Protein AF-A0A924FEL0-F1 (afdb_monomer_lite)

Sequence (335 aa):
MANNVLTINYDRNQDAAGNIQYKSGGIISKQTFGYGFYEVKAKLYRATKGLHQSFWTMGLNPKEPSASSPTADPDQYQLVANDLLPAFNTALEIDGFEQNSKDGFLASNHHVYTPFQTSSVNQLTRPNPGTDWFRMGFLWTPTYIKFFYRSETNGQWVAVATKSLTTDGGKWDVYAPQNFWLTALATPEYPTWWDGETRSPASDAAMQVGYFKYYAKIQPGVNLIGNAGFEYSNRADASGNYPIGWIETRNYGFDPERSAVTTNIANTNYGSRYLVHESHPTPYKCTTKQILEYIPFGNYKLTAHVRSSGGQRMAAMRVIQGGVERLINIPASSA

Radius of gyration: 22.22 Å; chains: 1; bounding box: 63×43×70 Å

Foldseek 3Di:
DPALKDWWFWFWDADPVRDIDIDTKKDKDLDFAFFFKKKWWWFAAQPDFFKKWFKKWWFAQADDDDPVCPVGDVVSQVCQLVLSGPNFTRQKMWTLWIDTSNDQWTDTKIWGPFPHTDIDWDWPDTDGQDRFIWMKMWGDDLFKIWIWIGHPVVRDIDTGTMDTCCPPVVPDSQTAGIMIMTTIDGHLPCCPPRNNDPDTDDPRHTMMISDMDTGDDDDPPDDPHGCQQLRTAGNVPSPFQGSHRKGKNDPDRPDHQFKGKDFDPVPGPDDGIDIDRDDDPDDDDIDIDHDRPPHDDDDDDDDDDDADQDPDPFDWDWDADPNDIDIDTDDHDDD

Structure (mmCIF, N/CA/C/O backbone):
data_AF-A0A924FEL0-F1
#
_entry.id   AF-A0A924FEL0-F1
#
loop_
_atom_site.group_PDB
_atom_site.id
_atom_site.type_symbol
_atom_site.label_atom_id
_atom_site.label_alt_id
_atom_site.label_comp_id
_atom_site.label_asym_id
_atom_site.label_entity_id
_atom_site.label_seq_id
_atom_site.pdbx_PDB_ins_code
_atom_site.Cartn_x
_atom_site.Cartn_y
_atom_site.Cartn_z
_atom_site.occupancy
_atom_site.B_iso_or_equiv
_atom_site.auth_seq_id
_atom_site.auth_comp_id
_atom_site.auth_asym_id
_atom_site.auth_atom_id
_atom_site.pdbx_PDB_model_num
ATOM 1 N N . MET A 1 1 ? -10.726 -23.119 18.610 1.00 39.22 1 MET A N 1
ATOM 2 C CA . MET A 1 1 ? -10.570 -22.114 17.538 1.00 39.22 1 MET A CA 1
ATOM 3 C C . MET A 1 1 ? -11.628 -21.047 17.765 1.00 39.22 1 MET A C 1
ATOM 5 O O . MET A 1 1 ? -12.766 -21.230 17.361 1.00 39.22 1 MET A O 1
ATOM 9 N N . ALA A 1 2 ? -11.305 -20.041 18.577 1.00 41.91 2 ALA A N 1
ATOM 10 C CA . ALA A 1 2 ? -12.271 -19.072 19.081 1.00 41.91 2 ALA A CA 1
ATOM 11 C C . ALA A 1 2 ? -12.267 -17.824 18.186 1.00 41.91 2 ALA A C 1
ATOM 13 O O . ALA A 1 2 ? -11.244 -17.160 18.101 1.00 41.91 2 ALA A O 1
ATOM 14 N N . ASN A 1 3 ? -13.415 -17.574 17.544 1.00 56.38 3 ASN A N 1
ATOM 15 C CA . ASN A 1 3 ? -13.840 -16.398 16.772 1.00 56.38 3 ASN A CA 1
ATOM 16 C C . ASN A 1 3 ? -12.902 -15.927 15.641 1.00 56.38 3 ASN A C 1
ATOM 18 O O . ASN A 1 3 ? -11.797 -15.473 15.890 1.00 56.38 3 ASN A O 1
ATOM 22 N N . ASN A 1 4 ? -13.394 -15.970 14.393 1.00 87.25 4 ASN A N 1
ATOM 23 C CA . ASN A 1 4 ? -12.749 -15.459 13.168 1.00 87.25 4 ASN A CA 1
ATOM 24 C C . ASN A 1 4 ? -12.556 -13.923 13.199 1.00 87.25 4 ASN A C 1
ATOM 26 O O . ASN A 1 4 ? -13.159 -13.197 12.411 1.00 87.25 4 ASN A O 1
ATOM 30 N N . VAL A 1 5 ? -11.781 -13.425 14.157 1.00 95.31 5 VAL A N 1
ATOM 31 C CA . VAL A 1 5 ? -11.522 -12.013 14.426 1.00 95.31 5 VAL A CA 1
ATOM 32 C C . VAL A 1 5 ? -10.037 -11.863 14.727 1.00 95.31 5 VAL A C 1
ATOM 34 O O . VAL A 1 5 ? -9.504 -12.525 15.614 1.00 95.31 5 VAL A O 1
ATOM 37 N N . LEU A 1 6 ? -9.377 -10.972 13.998 1.00 96.25 6 LEU A N 1
ATOM 38 C CA . LEU A 1 6 ? -8.067 -10.464 14.370 1.00 96.25 6 LEU A CA 1
ATOM 39 C C . LEU A 1 6 ? -8.242 -9.438 15.493 1.00 96.25 6 LEU A C 1
ATOM 41 O O . LEU A 1 6 ? -9.023 -8.497 15.352 1.00 96.25 6 LEU A O 1
ATOM 45 N N . THR A 1 7 ? -7.482 -9.592 16.572 1.00 96.69 7 THR A N 1
ATOM 46 C CA . THR A 1 7 ? -7.461 -8.653 17.698 1.00 96.69 7 THR A CA 1
ATOM 47 C C . THR A 1 7 ? -6.067 -8.052 17.814 1.00 96.69 7 THR A C 1
ATOM 49 O O . THR A 1 7 ? -5.090 -8.787 17.943 1.00 96.69 7 THR A O 1
ATOM 52 N N . ILE A 1 8 ? -5.978 -6.724 17.771 1.00 96.62 8 ILE A N 1
ATOM 53 C CA . ILE A 1 8 ? -4.742 -5.970 17.994 1.00 96.62 8 ILE A CA 1
ATOM 54 C C . ILE A 1 8 ? -4.874 -5.288 19.358 1.00 96.62 8 ILE A C 1
ATOM 56 O O . ILE A 1 8 ? -5.569 -4.276 19.480 1.00 96.62 8 ILE A O 1
ATOM 60 N N . ASN A 1 9 ? -4.266 -5.891 20.383 1.00 95.62 9 ASN A N 1
ATOM 61 C CA . ASN A 1 9 ? -4.378 -5.444 21.775 1.00 95.62 9 ASN A CA 1
ATOM 62 C C . ASN A 1 9 ? -3.643 -4.123 22.021 1.00 95.62 9 ASN A C 1
ATOM 64 O O . ASN A 1 9 ? -2.648 -3.818 21.363 1.00 95.62 9 ASN A O 1
ATOM 68 N N . TYR A 1 10 ? -4.129 -3.374 23.005 1.00 92.94 10 TYR A N 1
ATOM 69 C CA . TYR A 1 10 ? -3.492 -2.201 23.577 1.00 92.94 10 TYR A CA 1
ATOM 70 C C . TYR A 1 10 ? -3.265 -2.435 25.068 1.00 92.94 10 TYR A C 1
ATOM 72 O O . TYR A 1 10 ? -4.192 -2.363 25.871 1.00 92.94 10 TYR A O 1
ATOM 80 N N . ASP A 1 11 ? -2.012 -2.694 25.427 1.00 91.00 11 ASP A N 1
ATOM 81 C CA . ASP A 1 11 ? -1.606 -3.075 26.772 1.00 91.00 11 ASP A CA 1
ATOM 82 C C . ASP A 1 11 ? -0.673 -2.031 27.385 1.00 91.00 11 ASP A C 1
ATOM 84 O O . ASP A 1 11 ? 0.101 -1.362 26.697 1.00 91.00 11 ASP A O 1
ATOM 88 N N . ARG A 1 12 ? -0.685 -1.945 28.715 1.00 89.06 12 ARG A N 1
ATOM 89 C CA . ARG A 1 12 ? 0.277 -1.168 29.501 1.00 89.06 12 ARG A CA 1
ATOM 90 C C . ARG A 1 12 ? 0.993 -2.105 30.458 1.00 89.06 12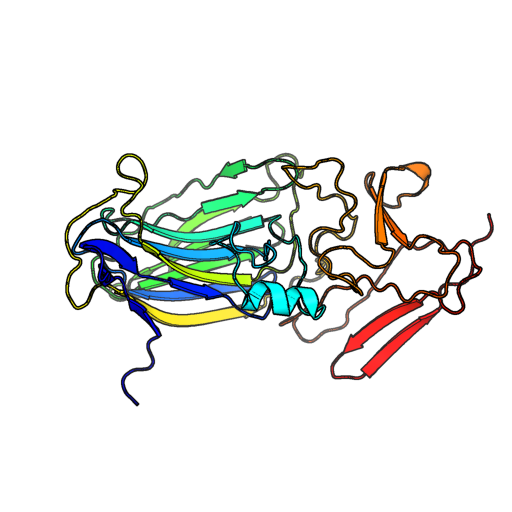 ARG A C 1
ATOM 92 O O . ARG A 1 12 ? 0.372 -2.668 31.352 1.00 89.06 12 ARG A O 1
ATOM 99 N N . ASN A 1 13 ? 2.302 -2.225 30.297 1.00 86.00 13 ASN A N 1
ATOM 100 C CA . ASN A 1 13 ? 3.157 -3.051 31.136 1.00 86.00 13 ASN A CA 1
ATOM 101 C C . ASN A 1 13 ? 4.201 -2.187 31.836 1.00 86.00 13 ASN A C 1
ATOM 103 O O . ASN A 1 13 ? 4.568 -1.124 31.344 1.00 86.00 13 ASN A O 1
ATOM 107 N N . GLN A 1 14 ? 4.687 -2.650 32.980 1.00 86.50 14 GLN A N 1
ATOM 108 C CA . GLN A 1 14 ? 5.852 -2.075 33.637 1.00 86.50 14 GLN A CA 1
ATOM 109 C C . GLN A 1 14 ? 7.023 -3.041 33.454 1.00 86.50 14 GLN A C 1
ATOM 111 O O . GLN A 1 14 ? 6.856 -4.243 33.665 1.00 86.50 14 GLN A O 1
ATOM 116 N N . ASP A 1 15 ? 8.175 -2.547 33.005 1.00 85.06 15 ASP A N 1
ATOM 117 C CA . ASP A 1 15 ? 9.384 -3.368 32.922 1.00 85.06 15 ASP A CA 1
ATOM 118 C C . ASP A 1 15 ? 10.028 -3.575 34.307 1.00 85.06 15 ASP A C 1
ATOM 120 O O . ASP A 1 15 ? 9.609 -2.992 35.309 1.00 85.06 15 ASP A O 1
ATOM 124 N N . ALA A 1 16 ? 11.060 -4.421 34.378 1.00 87.94 16 ALA A N 1
ATOM 125 C CA . ALA A 1 16 ? 11.746 -4.734 35.635 1.00 87.94 16 ALA A CA 1
ATOM 126 C C . ALA A 1 16 ? 12.441 -3.520 36.288 1.00 87.94 16 ALA A C 1
ATOM 128 O O . ALA A 1 16 ? 12.750 -3.567 37.476 1.00 87.94 16 ALA A O 1
ATOM 129 N N . ALA A 1 17 ? 12.680 -2.442 35.532 1.00 89.25 17 ALA A N 1
ATOM 130 C CA . ALA A 1 17 ? 13.259 -1.193 36.021 1.00 89.25 17 ALA A CA 1
ATOM 131 C C . ALA A 1 17 ? 12.189 -0.177 36.465 1.00 89.25 17 ALA A C 1
ATOM 133 O O . ALA A 1 17 ? 12.524 0.919 36.909 1.00 89.25 17 ALA A O 1
ATOM 134 N N . GLY A 1 18 ? 10.904 -0.530 36.371 1.00 85.94 18 GLY A N 1
ATOM 135 C CA . GLY A 1 18 ? 9.797 0.337 36.750 1.00 85.94 18 GLY A CA 1
ATOM 136 C C . GLY A 1 18 ? 9.313 1.263 35.631 1.00 85.94 18 GLY A C 1
ATOM 137 O O . GLY A 1 18 ? 8.387 2.044 35.871 1.00 85.94 18 GLY A O 1
ATOM 138 N N . ASN A 1 19 ? 9.865 1.175 34.416 1.00 85.00 19 ASN A N 1
ATOM 139 C CA . ASN A 1 19 ? 9.425 2.013 33.304 1.00 85.00 19 ASN A CA 1
ATOM 140 C C . ASN A 1 19 ? 8.100 1.507 32.745 1.00 85.00 19 ASN A C 1
ATOM 142 O O . ASN A 1 19 ? 7.887 0.306 32.569 1.00 85.00 19 ASN A O 1
ATOM 146 N N . ILE A 1 20 ? 7.210 2.442 32.428 1.00 84.44 20 ILE A N 1
ATOM 147 C CA . ILE A 1 20 ? 5.920 2.137 31.819 1.00 84.44 20 ILE A CA 1
ATOM 148 C C . ILE A 1 20 ? 6.093 2.016 30.311 1.00 84.44 20 ILE A C 1
ATOM 150 O O . ILE A 1 20 ? 6.560 2.943 29.658 1.00 84.44 20 ILE A O 1
ATOM 154 N N . GLN A 1 21 ? 5.659 0.888 29.764 1.00 84.94 21 GLN A N 1
ATOM 155 C CA . GLN A 1 21 ? 5.646 0.604 28.340 1.00 84.94 21 GLN A CA 1
ATOM 156 C C . GLN A 1 21 ? 4.216 0.367 27.881 1.00 84.94 21 GLN A C 1
ATOM 158 O O . GLN A 1 21 ? 3.494 -0.455 28.450 1.00 84.94 21 GLN A O 1
ATOM 163 N N . TYR A 1 22 ? 3.831 1.043 26.809 1.00 87.19 22 TYR A N 1
ATOM 164 C CA . TYR A 1 22 ? 2.597 0.736 26.107 1.00 87.19 22 TYR A CA 1
ATOM 165 C C . TYR A 1 22 ? 2.916 -0.154 24.922 1.00 87.19 22 TYR A C 1
ATOM 167 O O . TYR A 1 22 ? 3.832 0.131 24.154 1.00 87.19 22 TYR A O 1
ATOM 175 N N . LYS A 1 23 ? 2.176 -1.251 24.799 1.00 88.44 23 LYS A N 1
ATOM 176 C CA . LYS A 1 23 ? 2.340 -2.217 23.722 1.00 88.44 23 LYS A CA 1
ATOM 177 C C . LYS A 1 23 ? 1.074 -2.249 22.902 1.00 88.44 23 LYS A C 1
ATOM 179 O O . LYS A 1 23 ? -0.030 -2.321 23.432 1.00 88.44 23 LYS A O 1
ATOM 184 N N . SER A 1 24 ? 1.261 -2.194 21.602 1.00 91.00 24 SER A N 1
ATOM 185 C CA . SER A 1 24 ? 0.213 -2.389 20.622 1.00 91.00 24 SER A CA 1
ATOM 186 C C . SER A 1 24 ? 0.868 -2.851 19.324 1.00 91.00 24 SER A C 1
ATOM 188 O O . SER A 1 24 ? 2.025 -3.282 19.346 1.00 91.00 24 SER A O 1
ATOM 190 N N . GLY A 1 25 ? 0.172 -2.800 18.193 1.00 90.62 25 GLY A N 1
ATOM 191 C CA . GLY A 1 25 ? 0.811 -3.212 16.956 1.00 90.62 25 GLY A CA 1
ATOM 192 C C . GLY A 1 25 ? -0.005 -2.955 15.713 1.00 90.62 25 GLY A C 1
ATOM 193 O O . GLY A 1 25 ? -0.920 -2.134 15.670 1.00 90.62 25 GLY A O 1
ATOM 194 N N . GLY A 1 26 ? 0.347 -3.696 14.679 1.00 92.56 26 GLY A N 1
ATOM 195 C CA . GLY A 1 26 ? -0.358 -3.690 13.421 1.00 92.56 26 GLY A CA 1
ATOM 196 C C . GLY A 1 26 ? 0.021 -4.894 12.587 1.00 92.56 26 GLY A C 1
ATOM 197 O O . GLY A 1 26 ? 0.930 -5.648 12.929 1.00 92.56 26 GLY A O 1
ATOM 198 N N . ILE A 1 27 ? -0.700 -5.063 11.491 1.00 93.31 27 ILE A N 1
ATOM 199 C CA . ILE A 1 27 ? -0.360 -6.017 10.449 1.00 93.31 27 ILE A CA 1
ATOM 200 C C . ILE A 1 27 ? -0.266 -5.299 9.114 1.00 93.31 27 ILE A C 1
ATOM 202 O O . ILE A 1 27 ? -1.001 -4.347 8.842 1.00 93.31 27 ILE A O 1
ATOM 206 N N . ILE A 1 28 ? 0.639 -5.802 8.287 1.00 93.06 28 ILE A N 1
ATOM 207 C CA . ILE A 1 28 ? 0.937 -5.271 6.966 1.00 93.06 28 ILE A CA 1
ATOM 208 C C . ILE A 1 28 ? 0.901 -6.445 6.006 1.00 93.06 28 ILE A C 1
ATOM 210 O O . ILE A 1 28 ? 1.411 -7.529 6.314 1.00 93.06 28 ILE A O 1
ATOM 214 N N . SER A 1 29 ? 0.291 -6.266 4.842 1.00 93.75 29 SER A N 1
ATOM 215 C CA . SER A 1 29 ? 0.354 -7.302 3.819 1.00 93.75 29 SER A CA 1
ATOM 216 C C . SER A 1 29 ? 1.772 -7.503 3.306 1.00 93.75 29 SER A C 1
ATOM 218 O O . SER A 1 29 ? 2.505 -6.547 3.070 1.00 93.75 29 SER A O 1
ATOM 220 N N . LYS A 1 30 ? 2.130 -8.757 3.021 1.00 91.31 30 LYS A N 1
ATOM 221 C CA . LYS A 1 30 ? 3.343 -9.075 2.248 1.00 91.31 30 LYS A CA 1
ATOM 222 C C . LYS A 1 30 ? 3.148 -8.834 0.750 1.00 91.31 30 LYS A C 1
ATOM 224 O O . LYS A 1 30 ? 4.121 -8.693 0.024 1.00 91.31 30 LYS A O 1
ATOM 229 N N . GLN A 1 31 ? 1.890 -8.795 0.316 1.00 91.44 31 GLN A N 1
ATOM 230 C CA . GLN A 1 31 ? 1.460 -8.488 -1.042 1.00 91.44 31 GLN A CA 1
ATOM 231 C C . GLN A 1 31 ? 1.172 -7.001 -1.221 1.00 91.44 31 GLN A C 1
ATOM 233 O O . GLN A 1 31 ? 0.831 -6.306 -0.257 1.00 91.44 31 GLN A O 1
ATOM 238 N N . THR A 1 32 ? 1.233 -6.544 -2.467 1.00 92.69 32 THR A N 1
ATOM 239 C CA . THR A 1 32 ? 0.779 -5.201 -2.848 1.00 92.69 32 THR A CA 1
ATOM 240 C C . THR A 1 32 ? -0.540 -5.259 -3.608 1.00 92.69 32 THR A C 1
ATOM 242 O O . THR A 1 32 ? -0.898 -6.261 -4.223 1.00 92.69 32 THR A O 1
ATOM 245 N N . PHE A 1 33 ? -1.291 -4.167 -3.546 1.00 93.75 33 PHE A N 1
ATOM 246 C CA . PHE A 1 33 ? -2.621 -4.033 -4.119 1.00 93.75 33 PHE A CA 1
ATOM 247 C C . PHE A 1 33 ? -2.693 -2.740 -4.933 1.00 93.75 33 PHE A C 1
ATOM 249 O O . PHE A 1 33 ? -2.122 -1.720 -4.546 1.00 93.75 33 PHE A O 1
ATOM 256 N N . GLY A 1 34 ? -3.395 -2.781 -6.064 1.00 92.00 34 GLY A N 1
ATOM 257 C CA . GLY A 1 34 ? -3.598 -1.626 -6.938 1.00 92.00 34 GLY A CA 1
ATOM 258 C C . GLY A 1 34 ? -5.035 -1.111 -6.920 1.00 92.00 34 GLY A C 1
ATOM 259 O O . GLY A 1 34 ? -5.802 -1.363 -5.994 1.00 92.00 34 GLY A O 1
ATOM 260 N N . TYR A 1 35 ? -5.444 -0.446 -8.000 1.00 92.75 35 TYR A N 1
ATOM 261 C CA . TYR A 1 35 ? -6.808 0.064 -8.158 1.00 92.75 35 TYR A CA 1
ATOM 262 C C . TYR A 1 35 ? -7.889 -0.974 -7.841 1.00 92.75 35 TYR A C 1
ATOM 264 O O . TYR A 1 35 ? -7.864 -2.107 -8.322 1.00 92.75 35 TYR A O 1
ATOM 272 N N . GLY A 1 36 ? -8.886 -0.571 -7.061 1.00 94.75 36 GLY A N 1
ATOM 273 C CA . GLY A 1 36 ? -9.914 -1.484 -6.587 1.00 94.75 36 GLY A CA 1
ATOM 274 C C . GLY A 1 36 ? -10.734 -0.906 -5.448 1.00 94.75 36 GLY A C 1
ATOM 275 O O . GLY A 1 36 ? -10.571 0.253 -5.060 1.00 94.75 36 GLY A O 1
ATOM 276 N N . PHE A 1 37 ? -11.646 -1.723 -4.935 1.00 97.31 37 PHE A N 1
ATOM 277 C CA . PHE A 1 37 ? -12.373 -1.428 -3.709 1.00 97.31 37 PHE A CA 1
ATOM 278 C C . PHE A 1 37 ? -11.736 -2.187 -2.550 1.00 97.31 37 PHE A C 1
ATOM 280 O O . PHE A 1 37 ? -11.570 -3.405 -2.623 1.00 97.31 37 PHE A O 1
ATOM 287 N N . TYR A 1 38 ? -11.397 -1.469 -1.489 1.00 98.38 38 TYR A N 1
ATOM 288 C CA . TYR A 1 38 ? -10.883 -2.041 -0.257 1.00 98.38 38 TYR A CA 1
ATOM 289 C C . TYR A 1 38 ? -11.954 -1.921 0.816 1.00 98.38 38 TYR A C 1
ATOM 291 O O . TYR A 1 38 ? -12.616 -0.889 0.915 1.00 98.38 38 TYR A O 1
ATOM 299 N N . GLU A 1 39 ? -12.124 -2.963 1.618 1.00 98.38 39 GLU A N 1
ATOM 300 C CA . GLU A 1 39 ? -13.146 -3.038 2.653 1.00 98.38 39 GLU A CA 1
ATOM 301 C C . GLU A 1 39 ? -12.572 -3.678 3.914 1.00 98.38 39 GLU A C 1
ATOM 303 O O . GLU A 1 39 ? -11.955 -4.742 3.860 1.00 98.38 39 GLU A O 1
ATOM 308 N N . VAL A 1 40 ? -12.855 -3.079 5.065 1.00 98.44 40 VAL A N 1
ATOM 309 C CA . VAL A 1 40 ? -12.590 -3.670 6.376 1.00 98.44 40 VAL A CA 1
ATOM 310 C C . VAL A 1 40 ? -13.879 -3.717 7.183 1.00 98.44 40 VAL A C 1
ATOM 312 O O . VAL A 1 40 ? -14.660 -2.764 7.167 1.00 98.44 40 VAL A O 1
ATOM 315 N N . LYS A 1 41 ? -14.106 -4.818 7.908 1.00 98.19 41 LYS A N 1
ATOM 316 C CA . LYS A 1 41 ? -15.079 -4.864 9.009 1.00 98.19 41 LYS A CA 1
ATOM 317 C C . LYS A 1 41 ? -14.318 -4.756 10.322 1.00 98.19 41 LYS A C 1
ATOM 319 O O . LYS A 1 41 ? -13.547 -5.659 10.641 1.00 98.19 41 LYS A O 1
ATOM 324 N N . ALA A 1 42 ? -14.557 -3.690 11.075 1.00 97.88 42 ALA A N 1
ATOM 325 C CA . ALA A 1 42 ? -13.823 -3.386 12.296 1.00 97.88 42 ALA A CA 1
ATOM 326 C C . ALA A 1 42 ? -14.753 -3.010 13.456 1.00 97.88 42 ALA A C 1
ATOM 328 O O . ALA A 1 42 ? -15.907 -2.633 13.248 1.00 97.88 42 ALA A O 1
ATOM 329 N N . LYS A 1 43 ? -14.233 -3.120 14.675 1.00 97.12 43 LYS A N 1
ATOM 330 C CA . LYS A 1 43 ? -14.785 -2.572 15.914 1.00 97.12 43 LYS A CA 1
ATOM 331 C C . LYS A 1 43 ? -13.628 -1.933 16.683 1.00 97.12 43 LYS A C 1
ATOM 333 O O . LYS A 1 43 ? -12.560 -2.534 16.789 1.00 97.12 43 LYS A O 1
ATOM 338 N N . LEU A 1 44 ? -13.827 -0.702 17.153 1.00 96.44 44 LEU A N 1
ATOM 339 C CA . LEU A 1 44 ? -12.759 0.123 17.725 1.00 96.44 44 LEU A CA 1
ATOM 340 C C . LEU A 1 44 ? -12.853 0.207 19.245 1.00 96.44 44 LEU A C 1
ATOM 342 O O . LEU A 1 44 ? -13.945 0.322 19.806 1.00 96.44 44 LEU A O 1
ATOM 346 N N . TYR A 1 45 ? -11.695 0.235 19.898 1.00 94.12 45 TYR A N 1
ATOM 347 C CA . TYR A 1 45 ? -11.584 0.557 21.312 1.00 94.12 45 TYR A CA 1
ATOM 348 C C . TYR A 1 45 ? -11.752 2.056 21.552 1.00 94.12 45 TYR A C 1
ATOM 350 O O . TYR A 1 45 ? -11.139 2.882 20.874 1.00 94.12 45 TYR A O 1
ATOM 358 N N . ARG A 1 46 ? -12.590 2.416 22.528 1.00 90.62 46 ARG A N 1
ATOM 359 C CA . ARG A 1 46 ? -12.957 3.816 22.804 1.00 90.62 46 ARG A CA 1
ATOM 360 C C . ARG A 1 46 ? -13.158 4.142 24.284 1.00 90.62 46 ARG A C 1
ATOM 362 O O . ARG A 1 46 ? -13.635 5.226 24.605 1.00 90.62 46 ARG A O 1
ATOM 369 N N . ALA A 1 47 ? -12.844 3.213 25.188 1.00 88.12 47 ALA A N 1
ATOM 370 C CA . ALA A 1 47 ? -13.118 3.414 26.611 1.00 88.12 47 ALA A CA 1
ATOM 371 C C . ALA A 1 47 ? -12.142 4.411 27.260 1.00 88.12 47 ALA A C 1
ATOM 373 O O . ALA A 1 47 ? -12.538 5.186 28.128 1.00 88.12 47 ALA A O 1
ATOM 374 N N . THR A 1 48 ? -10.880 4.432 26.819 1.00 85.38 48 THR A N 1
ATOM 375 C CA . THR A 1 48 ? -9.859 5.381 27.284 1.00 85.38 48 THR A CA 1
ATOM 376 C C . THR A 1 48 ? -9.068 5.949 26.116 1.00 85.38 48 THR A C 1
ATOM 378 O O . THR A 1 48 ? -9.016 5.358 25.037 1.00 85.38 48 THR A O 1
ATOM 381 N N . LYS A 1 49 ? -8.426 7.096 26.344 1.00 86.50 49 LYS A N 1
ATOM 382 C CA . LYS A 1 49 ? -7.475 7.712 25.411 1.00 86.50 49 LYS A CA 1
ATOM 383 C C . LYS A 1 49 ? -6.191 6.870 25.279 1.00 86.50 49 LYS A C 1
ATOM 385 O O . LYS A 1 49 ? -5.987 5.950 26.071 1.00 86.50 49 LYS A O 1
ATOM 390 N N . GLY A 1 50 ? -5.344 7.209 24.305 1.00 87.38 50 GLY A N 1
ATOM 391 C CA . GLY A 1 50 ? -4.001 6.634 24.142 1.00 87.38 50 GLY A CA 1
ATOM 392 C C . GLY A 1 50 ? -3.842 5.584 23.037 1.00 87.38 50 GLY A C 1
ATOM 393 O O . GLY A 1 50 ? -2.750 5.037 22.894 1.00 87.38 50 GLY A O 1
ATOM 394 N N . LEU A 1 51 ? -4.890 5.307 22.250 1.00 91.12 51 LEU A N 1
ATOM 395 C CA . LEU A 1 51 ? -4.822 4.380 21.117 1.00 91.12 51 LEU A CA 1
ATOM 396 C C . LEU A 1 51 ? -5.268 5.059 19.820 1.00 91.12 51 LEU A C 1
ATOM 398 O O . LEU A 1 51 ? -6.371 5.598 19.758 1.00 91.12 51 LEU A O 1
ATOM 402 N N . HIS A 1 52 ? -4.454 4.976 18.774 1.00 93.56 52 HIS A N 1
ATOM 403 C CA . HIS A 1 52 ? -4.793 5.412 17.423 1.00 93.56 52 HIS A CA 1
ATOM 404 C C . HIS A 1 52 ? -5.001 4.205 16.509 1.00 93.56 52 HIS A C 1
ATOM 406 O O . HIS A 1 52 ? -4.110 3.376 16.356 1.00 93.56 52 HIS A O 1
ATOM 412 N N . GLN A 1 53 ? -6.186 4.083 15.926 1.00 95.62 53 GLN A N 1
ATOM 413 C CA . GLN A 1 53 ? -6.644 2.901 15.204 1.00 95.62 53 GLN A CA 1
ATOM 414 C C . GLN A 1 53 ? -6.924 3.251 13.753 1.00 95.62 53 GLN A C 1
ATOM 416 O O . GLN A 1 53 ? -7.683 4.187 13.493 1.00 95.62 53 GLN A O 1
ATOM 421 N N . SER A 1 54 ? -6.377 2.469 12.826 1.00 97.25 54 SER A N 1
ATOM 422 C CA . SER A 1 54 ? -6.409 2.833 11.413 1.00 97.25 54 SER A CA 1
ATOM 423 C C . SER A 1 54 ? -6.491 1.630 10.484 1.00 97.25 54 SER A C 1
ATOM 425 O O . SER A 1 54 ? -5.970 0.544 10.753 1.00 97.25 54 SER A O 1
ATOM 427 N N . PHE A 1 55 ? -7.135 1.869 9.349 1.00 98.38 55 PHE A N 1
ATOM 428 C CA . PHE A 1 55 ? -7.101 1.035 8.159 1.00 98.38 55 PHE A CA 1
ATOM 429 C C . PHE A 1 55 ? -6.663 1.910 6.991 1.00 98.38 55 PHE A C 1
ATOM 431 O O . PHE A 1 55 ? -7.382 2.838 6.614 1.00 98.38 55 PHE A O 1
ATOM 438 N N . TRP A 1 56 ? -5.506 1.597 6.419 1.00 97.75 56 TRP A N 1
ATOM 439 C CA . TRP A 1 56 ? -4.852 2.446 5.432 1.00 97.75 56 TRP A CA 1
ATOM 440 C C . TRP A 1 56 ? -4.013 1.632 4.443 1.00 97.75 56 TRP A C 1
ATOM 442 O O . TRP A 1 56 ? -3.865 0.414 4.574 1.00 97.75 56 TRP A O 1
ATOM 452 N N . THR A 1 57 ? -3.505 2.286 3.405 1.00 95.69 57 THR A N 1
ATOM 453 C CA . THR A 1 57 ? -2.559 1.695 2.453 1.00 95.69 57 THR A CA 1
ATOM 454 C C . THR A 1 57 ? -1.380 2.615 2.247 1.00 95.69 57 THR A C 1
ATOM 456 O O . THR A 1 57 ? -1.592 3.797 2.008 1.00 95.69 57 THR A O 1
ATOM 459 N N . MET A 1 58 ? -0.179 2.053 2.249 1.00 91.69 58 MET A N 1
ATOM 460 C CA . MET A 1 58 ? 1.067 2.699 1.843 1.00 91.69 58 MET A CA 1
ATOM 461 C C . MET A 1 58 ? 2.081 1.596 1.503 1.00 91.69 58 MET A C 1
ATOM 463 O O . MET A 1 58 ? 1.965 0.467 1.982 1.00 91.69 58 MET A O 1
ATOM 467 N N . GLY A 1 59 ? 3.073 1.860 0.668 1.00 88.25 59 GLY A N 1
ATOM 468 C CA . GLY A 1 59 ? 4.179 0.955 0.431 1.00 88.25 59 GLY A CA 1
ATOM 469 C C . GLY A 1 59 ? 5.220 1.073 1.533 1.00 88.25 59 GLY A C 1
ATOM 470 O O . GLY A 1 59 ? 5.158 1.937 2.407 1.00 88.25 59 GLY A O 1
ATOM 471 N N . LEU A 1 60 ? 6.194 0.172 1.499 1.00 85.06 60 LEU A N 1
ATOM 472 C CA . LEU A 1 60 ? 7.225 0.131 2.525 1.00 85.06 60 LEU A CA 1
ATOM 473 C C . LEU A 1 60 ? 8.278 1.236 2.325 1.00 85.06 60 LEU A C 1
ATOM 475 O O . LEU A 1 60 ? 8.554 1.676 1.205 1.00 85.06 60 LEU A O 1
ATOM 479 N N . ASN A 1 61 ? 8.876 1.635 3.447 1.00 78.12 61 ASN A N 1
ATOM 480 C CA . ASN A 1 61 ? 10.143 2.359 3.534 1.00 78.12 61 ASN A CA 1
ATOM 481 C C . ASN A 1 61 ? 10.955 1.743 4.680 1.00 78.12 61 ASN A C 1
ATOM 483 O O . ASN A 1 61 ? 11.042 2.334 5.764 1.00 78.12 61 ASN A O 1
ATOM 487 N N . PRO A 1 62 ? 11.428 0.492 4.513 1.00 73.12 62 PRO A N 1
ATOM 488 C CA . PRO A 1 62 ? 12.082 -0.208 5.598 1.00 73.12 62 PRO A CA 1
ATOM 489 C C . PRO A 1 62 ? 13.415 0.462 5.903 1.00 73.12 62 PRO A C 1
ATOM 491 O O . PRO A 1 62 ? 14.152 0.884 5.015 1.00 73.12 62 PRO A O 1
ATOM 494 N N . LYS A 1 63 ? 13.736 0.519 7.190 1.00 71.69 63 LYS A N 1
ATOM 495 C CA . LYS A 1 63 ? 15.067 0.877 7.668 1.00 71.69 63 LYS A CA 1
ATOM 496 C C . LYS A 1 63 ? 15.832 -0.404 7.952 1.00 71.69 63 LYS A C 1
ATOM 498 O O . LYS A 1 63 ? 15.231 -1.411 8.320 1.00 71.69 63 LYS A O 1
ATOM 503 N N . GLU A 1 64 ? 17.150 -0.357 7.807 1.00 66.94 64 GLU A N 1
ATOM 504 C CA . GLU A 1 64 ? 17.995 -1.459 8.255 1.00 66.94 64 GLU A CA 1
ATOM 505 C C . GLU A 1 64 ? 17.841 -1.619 9.776 1.00 66.94 64 GLU A C 1
ATOM 507 O O . GLU A 1 64 ? 17.941 -0.616 10.499 1.00 66.94 64 GLU A O 1
ATOM 512 N N . PRO A 1 65 ? 17.556 -2.834 10.278 1.00 66.50 65 PRO A N 1
ATOM 513 C CA . PRO A 1 65 ? 17.539 -3.091 11.708 1.00 66.50 65 PRO A CA 1
ATOM 514 C C . PRO A 1 65 ? 18.909 -2.811 12.320 1.00 66.50 65 PRO A C 1
ATOM 516 O O . PRO A 1 65 ? 19.899 -3.464 12.005 1.00 66.50 65 PRO A O 1
ATOM 519 N N . SER A 1 66 ? 18.968 -1.840 13.225 1.00 67.00 66 SER A N 1
ATOM 520 C CA . SER A 1 66 ? 20.181 -1.509 13.964 1.00 67.00 66 SER A CA 1
ATOM 521 C C . SER A 1 66 ? 19.832 -1.064 15.380 1.00 67.00 66 SER A C 1
ATOM 523 O O . SER A 1 66 ? 18.707 -0.640 15.652 1.00 67.00 66 SER A O 1
ATOM 525 N N . ALA A 1 67 ? 20.810 -1.107 16.288 1.00 57.88 67 ALA A N 1
ATOM 526 C CA . ALA A 1 67 ? 20.632 -0.627 17.661 1.00 57.88 67 ALA A CA 1
ATOM 527 C C . ALA A 1 67 ? 20.211 0.859 17.736 1.00 57.88 67 ALA A C 1
ATOM 529 O O . ALA A 1 67 ? 19.636 1.282 18.735 1.00 57.88 67 ALA A O 1
ATOM 530 N N . SER A 1 68 ? 20.468 1.646 16.684 1.00 56.59 68 SER A N 1
ATOM 531 C CA . SER A 1 68 ? 20.077 3.056 16.557 1.00 56.59 68 SER A CA 1
ATOM 532 C C . SER A 1 68 ? 18.785 3.279 15.758 1.00 56.59 68 SER A C 1
ATOM 534 O O . SER A 1 68 ? 18.321 4.414 15.660 1.00 56.59 68 SER A O 1
ATOM 536 N N . SER A 1 69 ? 18.175 2.219 15.215 1.00 55.81 69 SER A N 1
ATOM 537 C CA . SER A 1 69 ? 16.930 2.268 14.440 1.00 55.81 69 SER A CA 1
ATOM 538 C C . SER A 1 69 ? 15.862 1.356 15.063 1.00 55.81 69 SER A C 1
ATOM 540 O O . SER A 1 69 ? 15.449 0.368 14.456 1.00 55.81 69 SER A O 1
ATOM 542 N N . PRO A 1 70 ? 15.353 1.680 16.269 1.00 55.09 70 PRO A N 1
ATOM 543 C CA . PRO A 1 70 ? 14.379 0.842 16.981 1.00 55.09 70 PRO A CA 1
ATOM 544 C C . PRO A 1 70 ? 13.005 0.756 16.289 1.00 55.09 70 PRO A C 1
ATOM 546 O O . PRO A 1 70 ? 12.135 0.021 16.738 1.00 55.09 70 PRO A O 1
ATOM 549 N N . THR A 1 71 ? 12.804 1.511 15.202 1.00 60.56 71 THR A N 1
ATOM 550 C CA . THR A 1 71 ? 11.583 1.505 14.373 1.00 60.56 71 THR A CA 1
ATOM 551 C C . THR A 1 71 ? 11.711 0.629 13.125 1.00 60.56 71 THR A C 1
ATOM 553 O O . THR A 1 71 ? 10.776 0.560 12.332 1.00 60.56 71 THR A O 1
ATOM 556 N N . ALA A 1 72 ? 12.863 -0.015 12.916 1.00 69.31 72 ALA A N 1
ATOM 557 C CA . ALA A 1 72 ? 13.061 -0.947 11.819 1.00 69.31 72 ALA A CA 1
ATOM 558 C C . ALA A 1 72 ? 12.302 -2.254 12.079 1.00 69.31 72 ALA A C 1
ATOM 560 O O . ALA A 1 72 ? 12.531 -2.931 13.080 1.00 69.31 72 ALA A O 1
ATOM 561 N N . ASP A 1 73 ? 11.422 -2.615 11.152 1.00 76.81 73 ASP A N 1
ATOM 562 C CA . ASP A 1 73 ? 10.759 -3.912 11.140 1.00 76.81 73 ASP A CA 1
ATOM 563 C C . ASP A 1 73 ? 11.635 -4.914 10.354 1.00 76.81 73 ASP A C 1
ATOM 565 O O . ASP A 1 73 ? 11.819 -4.743 9.140 1.00 76.81 73 ASP A O 1
ATOM 569 N N . PRO A 1 74 ? 12.211 -5.939 11.014 1.00 81.12 74 PRO A N 1
ATOM 570 C CA . PRO A 1 74 ? 13.099 -6.897 10.362 1.00 81.12 74 PRO A CA 1
ATOM 571 C C . PRO A 1 74 ? 12.390 -7.725 9.285 1.00 81.12 74 PRO A C 1
ATOM 573 O O . PRO A 1 74 ? 13.028 -8.095 8.298 1.00 81.12 74 PRO A O 1
ATOM 576 N N . ASP A 1 75 ? 11.081 -7.966 9.409 1.00 83.69 75 ASP A N 1
ATOM 577 C CA . ASP A 1 75 ? 10.325 -8.705 8.399 1.00 83.69 75 ASP A CA 1
ATOM 578 C C . ASP A 1 75 ? 10.162 -7.860 7.131 1.00 83.69 75 ASP A C 1
ATOM 580 O O . ASP A 1 75 ? 10.360 -8.359 6.021 1.00 83.69 75 ASP A O 1
ATOM 584 N N . GLN A 1 76 ? 9.866 -6.563 7.276 1.00 83.81 76 GLN A N 1
ATOM 585 C CA . GLN A 1 76 ? 9.821 -5.635 6.140 1.00 83.81 76 GLN A CA 1
ATOM 586 C C . GLN A 1 76 ? 11.184 -5.512 5.459 1.00 83.81 76 GLN A C 1
ATOM 588 O O . GLN A 1 76 ? 11.262 -5.551 4.227 1.00 83.81 76 GLN A O 1
ATOM 593 N N . TYR A 1 77 ? 12.256 -5.403 6.250 1.00 82.81 77 TYR A N 1
ATOM 594 C CA . TYR A 1 77 ? 13.618 -5.384 5.727 1.00 82.81 77 TYR A CA 1
ATOM 595 C C . TYR A 1 77 ? 13.911 -6.647 4.914 1.00 82.81 77 TYR A C 1
ATOM 597 O O . TYR A 1 77 ? 14.367 -6.550 3.778 1.00 82.81 77 TYR A O 1
ATOM 605 N N . GLN A 1 78 ? 13.578 -7.829 5.441 1.00 86.25 78 GLN A N 1
ATOM 606 C CA . GLN A 1 78 ? 13.852 -9.098 4.772 1.00 86.25 78 GLN A CA 1
ATOM 607 C C . GLN A 1 78 ? 13.058 -9.269 3.468 1.00 86.25 78 GLN A C 1
ATOM 609 O O . GLN A 1 78 ? 13.578 -9.833 2.504 1.00 86.25 78 GLN A O 1
ATOM 614 N N . LEU A 1 79 ? 11.814 -8.778 3.402 1.00 88.25 79 LEU A N 1
ATOM 615 C CA . LEU A 1 79 ? 11.027 -8.785 2.161 1.00 88.25 79 LEU A CA 1
ATOM 616 C C . LEU A 1 79 ? 11.693 -7.939 1.071 1.00 88.25 79 LEU A C 1
ATOM 618 O O . LEU A 1 79 ? 11.737 -8.345 -0.091 1.00 88.25 79 LEU A O 1
ATOM 622 N N . VAL A 1 80 ? 12.231 -6.780 1.441 1.00 85.75 80 VAL A N 1
ATOM 623 C CA . VAL A 1 80 ? 12.930 -5.904 0.501 1.00 85.75 80 VAL A CA 1
ATOM 624 C C . VAL A 1 80 ? 14.301 -6.469 0.131 1.00 85.75 80 VAL A C 1
ATOM 626 O O . VAL A 1 80 ? 14.610 -6.531 -1.055 1.00 85.75 80 VAL A O 1
ATOM 629 N N . ALA A 1 81 ? 15.079 -6.964 1.095 1.00 83.12 81 ALA A N 1
ATOM 630 C CA . ALA A 1 81 ? 16.382 -7.593 0.863 1.00 83.12 81 ALA A CA 1
ATOM 631 C C . ALA A 1 81 ? 16.305 -8.846 -0.033 1.00 83.12 81 ALA A C 1
ATOM 633 O O . ALA A 1 81 ? 17.273 -9.178 -0.705 1.00 83.12 81 ALA A O 1
ATOM 634 N N . ASN A 1 82 ? 15.150 -9.519 -0.074 1.00 87.06 82 ASN A N 1
ATOM 635 C CA . ASN A 1 82 ? 14.889 -10.672 -0.944 1.00 87.06 82 ASN A CA 1
ATOM 636 C C . ASN A 1 82 ? 14.219 -10.306 -2.284 1.00 87.06 82 ASN A C 1
ATOM 638 O O . ASN A 1 82 ? 13.662 -11.183 -2.948 1.00 87.06 82 ASN A O 1
ATOM 642 N N . ASP A 1 83 ? 14.209 -9.030 -2.676 1.00 87.88 83 ASP A N 1
ATOM 643 C CA . ASP A 1 83 ? 13.593 -8.540 -3.917 1.00 87.88 83 ASP A CA 1
ATOM 644 C C . ASP A 1 83 ? 12.102 -8.922 -4.068 1.00 87.88 83 ASP A C 1
ATOM 646 O O . ASP A 1 83 ? 11.626 -9.202 -5.183 1.00 87.88 83 ASP A O 1
ATOM 650 N N . LEU A 1 84 ? 11.363 -8.974 -2.952 1.00 89.12 84 LEU A N 1
ATOM 651 C CA . LEU A 1 84 ? 9.926 -9.276 -2.931 1.00 89.12 84 LEU A CA 1
ATOM 652 C C . LEU A 1 84 ? 9.069 -8.009 -2.909 1.00 89.12 84 LEU A C 1
ATOM 654 O O . LEU A 1 84 ? 7.959 -8.025 -3.433 1.00 89.12 84 LEU A O 1
ATOM 658 N N . LEU A 1 85 ? 9.583 -6.915 -2.340 1.00 90.19 85 LEU A N 1
ATOM 659 C CA . LEU A 1 85 ? 8.901 -5.623 -2.264 1.00 90.19 85 LEU A CA 1
ATOM 660 C C . LEU A 1 85 ? 9.844 -4.452 -2.598 1.00 90.19 85 LEU A C 1
ATOM 662 O O . LEU A 1 85 ? 11.062 -4.556 -2.417 1.00 90.19 85 LEU A O 1
ATOM 666 N N . PRO A 1 86 ? 9.305 -3.330 -3.111 1.00 87.50 86 PRO A N 1
ATOM 667 C CA . PRO A 1 86 ? 10.083 -2.118 -3.358 1.00 87.50 86 PRO A CA 1
ATOM 668 C C . PRO A 1 86 ? 10.546 -1.478 -2.037 1.00 87.50 86 PRO A C 1
ATOM 670 O O . PRO A 1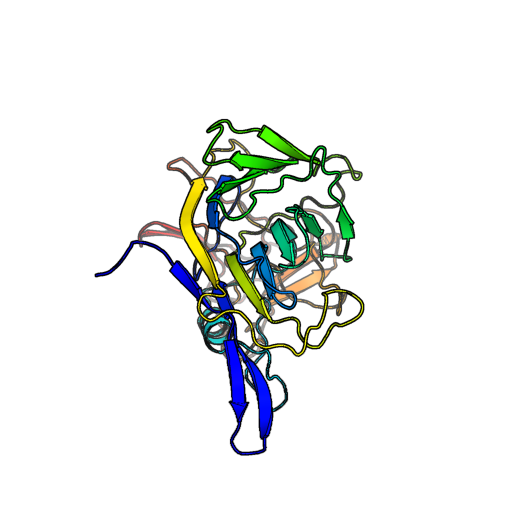 86 ? 9.786 -1.430 -1.072 1.00 87.50 86 PRO A O 1
ATOM 673 N N . ALA A 1 87 ? 11.779 -0.955 -2.003 1.00 79.19 87 ALA A N 1
ATOM 674 C CA . ALA A 1 87 ? 12.343 -0.306 -0.807 1.00 79.19 87 ALA A CA 1
ATOM 675 C C . ALA A 1 87 ? 11.748 1.080 -0.538 1.00 79.19 87 ALA A C 1
ATOM 677 O O . ALA A 1 87 ? 11.646 1.494 0.605 1.00 79.19 87 ALA A O 1
ATOM 678 N N . PHE A 1 88 ? 11.372 1.808 -1.587 1.00 80.75 88 PHE A N 1
ATOM 679 C CA . PHE A 1 88 ? 10.902 3.186 -1.477 1.00 80.75 88 PHE A CA 1
ATOM 680 C C . PHE A 1 88 ? 9.571 3.299 -2.205 1.00 80.75 88 PHE A C 1
ATOM 682 O O . PHE A 1 88 ? 9.530 3.675 -3.372 1.00 80.75 88 PHE A O 1
ATOM 689 N N . ASN A 1 89 ? 8.484 2.892 -1.555 1.00 85.94 89 ASN A N 1
ATOM 690 C CA . ASN A 1 89 ? 7.155 2.848 -2.171 1.00 85.94 89 ASN A CA 1
ATOM 691 C C . ASN A 1 89 ? 6.106 3.653 -1.396 1.00 85.94 89 ASN A C 1
ATOM 693 O O . ASN A 1 89 ? 4.921 3.348 -1.410 1.00 85.94 89 ASN A O 1
ATOM 697 N N . THR A 1 90 ? 6.543 4.716 -0.733 1.00 84.25 90 THR A N 1
ATOM 698 C CA . THR A 1 90 ? 5.700 5.589 0.094 1.00 84.25 90 THR A CA 1
ATOM 699 C C . THR A 1 90 ? 5.114 6.760 -0.684 1.00 84.25 90 THR A C 1
ATOM 701 O O . THR A 1 90 ? 4.805 7.794 -0.109 1.00 84.25 90 THR A O 1
ATOM 704 N N . ALA A 1 91 ? 5.006 6.649 -2.009 1.00 83.50 91 ALA A N 1
ATOM 705 C CA . ALA A 1 91 ? 4.614 7.769 -2.860 1.00 83.50 91 ALA A CA 1
ATOM 706 C C . ALA A 1 91 ? 3.190 8.269 -2.545 1.00 83.50 91 ALA A C 1
ATOM 708 O O . ALA A 1 91 ? 2.939 9.479 -2.550 1.00 83.50 91 ALA A O 1
ATOM 709 N N . LEU A 1 92 ? 2.299 7.333 -2.209 1.00 87.44 92 LEU A N 1
ATOM 710 C CA . LEU A 1 92 ? 0.899 7.562 -1.895 1.00 87.44 92 LEU A CA 1
ATOM 711 C C . LEU A 1 92 ? 0.510 6.823 -0.611 1.00 87.44 92 LEU A C 1
ATOM 713 O O . LEU A 1 92 ? 0.861 5.664 -0.431 1.00 87.44 92 LEU A O 1
ATOM 717 N N . GLU A 1 93 ? -0.283 7.474 0.226 1.00 92.56 93 GLU A N 1
ATOM 718 C CA . GLU A 1 93 ? -0.968 6.872 1.363 1.00 92.56 93 GLU A CA 1
ATOM 719 C C . GLU A 1 93 ? -2.467 7.183 1.281 1.00 92.56 93 GLU A C 1
ATOM 721 O O . GLU A 1 93 ? -2.871 8.296 0.928 1.00 92.56 93 GLU A O 1
ATOM 726 N N . ILE A 1 94 ? -3.300 6.176 1.550 1.00 95.44 94 ILE A N 1
ATOM 727 C CA . ILE A 1 94 ? -4.761 6.302 1.568 1.00 95.44 94 ILE A CA 1
ATOM 728 C C . ILE A 1 94 ? -5.271 5.777 2.897 1.00 95.44 94 ILE A C 1
ATOM 730 O O . ILE A 1 94 ? -5.192 4.577 3.161 1.00 95.44 94 ILE A O 1
ATOM 734 N N . ASP A 1 95 ? -5.896 6.654 3.668 1.00 97.00 95 ASP A N 1
ATOM 735 C CA . ASP A 1 95 ? -6.429 6.327 4.980 1.00 97.00 95 ASP A CA 1
ATOM 736 C C . ASP A 1 95 ? -7.921 6.074 4.856 1.00 97.00 95 ASP A C 1
ATOM 738 O O . ASP A 1 95 ? -8.742 6.996 4.783 1.00 97.00 95 ASP A O 1
ATOM 742 N N . GLY A 1 96 ? -8.287 4.793 4.791 1.00 97.44 96 GLY A N 1
ATOM 743 C CA . GLY A 1 96 ? -9.679 4.368 4.792 1.00 97.44 96 GLY A CA 1
ATOM 744 C C . GLY A 1 96 ? -10.386 4.903 6.031 1.00 97.44 96 GLY A C 1
ATOM 745 O O . GLY A 1 96 ? -11.397 5.592 5.906 1.00 97.44 96 GLY A O 1
ATOM 746 N N . PHE A 1 97 ? -9.818 4.647 7.209 1.00 97.31 97 PHE A N 1
ATOM 747 C CA . PHE A 1 97 ? -10.102 5.437 8.400 1.00 97.31 97 PHE A CA 1
ATOM 748 C C . PHE A 1 97 ? -8.875 5.544 9.305 1.00 97.31 97 PHE A C 1
ATOM 750 O O . PHE A 1 97 ? -8.069 4.621 9.377 1.00 97.31 97 PHE A O 1
ATOM 757 N N . GLU A 1 98 ? -8.853 6.617 10.078 1.00 95.38 98 GLU A N 1
ATOM 758 C CA . GLU A 1 98 ? -8.060 6.844 11.275 1.00 95.38 98 GLU A CA 1
ATOM 759 C C . GLU A 1 98 ? -9.006 7.272 12.396 1.00 95.38 98 GLU A C 1
ATOM 761 O O . GLU A 1 98 ? -9.990 7.995 12.174 1.00 95.38 98 GLU A O 1
ATOM 766 N N . GLN A 1 99 ? -8.729 6.823 13.614 1.00 94.12 99 GLN A N 1
ATOM 767 C CA . GLN A 1 99 ? -9.490 7.211 14.789 1.00 94.12 99 GLN A CA 1
ATOM 768 C C . GLN A 1 99 ? -8.621 7.120 16.039 1.00 94.12 99 GLN A C 1
ATOM 770 O O . GLN A 1 99 ? -8.115 6.057 16.388 1.00 94.12 99 GLN A O 1
ATOM 775 N N . ASN A 1 100 ? -8.497 8.229 16.763 1.00 91.56 100 ASN A N 1
ATOM 776 C CA . ASN A 1 100 ? -7.986 8.183 18.129 1.00 91.56 100 ASN A CA 1
ATOM 777 C C . ASN A 1 100 ? -9.109 7.709 19.042 1.00 91.56 100 ASN A C 1
ATOM 779 O O . ASN A 1 100 ? -10.211 8.240 18.953 1.00 91.56 100 ASN A O 1
ATOM 783 N N . SER A 1 101 ? -8.845 6.802 19.978 1.00 89.94 101 SER A N 1
ATOM 784 C CA . SER A 1 101 ? -9.840 6.220 20.890 1.00 89.94 101 SER A CA 1
ATOM 785 C C . SER A 1 101 ? -10.645 7.263 21.681 1.00 89.94 101 SER A C 1
ATOM 787 O O . SER A 1 101 ? -11.790 7.005 22.054 1.00 89.94 101 SER A O 1
ATOM 789 N N . LYS A 1 102 ? -10.078 8.461 21.877 1.00 83.94 102 LYS A N 1
ATOM 790 C CA . LYS A 1 102 ? -10.732 9.636 22.475 1.00 83.94 102 LYS A CA 1
ATOM 791 C C . LYS A 1 102 ? -11.808 10.279 21.594 1.00 83.94 102 LYS A C 1
ATOM 793 O O . LYS A 1 102 ? -12.749 10.878 22.109 1.00 83.94 102 LYS A O 1
ATOM 798 N N . ASP A 1 103 ? -11.653 10.180 20.280 1.00 81.00 103 ASP A N 1
ATOM 799 C CA . ASP A 1 103 ? -12.499 10.825 19.293 1.00 81.00 103 ASP A CA 1
ATOM 800 C C . ASP A 1 103 ? -13.676 9.919 18.968 1.00 81.00 103 ASP A C 1
ATOM 802 O O . ASP A 1 103 ? -13.550 8.706 18.818 1.00 81.00 103 ASP A O 1
ATOM 806 N N . GLY A 1 104 ? -14.865 10.497 18.842 1.00 83.31 104 GLY A N 1
ATOM 807 C CA . GLY A 1 104 ? -16.030 9.709 18.457 1.00 83.31 104 GLY A CA 1
ATOM 808 C C . GLY A 1 104 ? -16.035 9.269 17.003 1.00 83.31 104 GLY A C 1
ATOM 809 O O . GLY A 1 104 ? -16.834 8.422 16.624 1.00 83.31 104 GLY A O 1
ATOM 810 N N . PHE A 1 105 ? -15.172 9.857 16.187 1.00 93.12 105 PHE A N 1
ATOM 811 C CA . PHE A 1 105 ? -15.394 9.942 14.761 1.00 93.12 105 PHE A CA 1
ATOM 812 C C . PHE A 1 105 ? -14.255 9.329 13.966 1.00 93.12 105 PHE A C 1
ATOM 814 O O . PHE A 1 105 ? -13.093 9.438 14.343 1.00 93.12 105 PHE A O 1
ATOM 821 N N . LEU A 1 106 ? -14.619 8.730 12.839 1.00 95.81 106 LEU A N 1
ATOM 822 C CA . LEU A 1 106 ? -13.684 8.257 11.832 1.00 95.81 106 LEU A CA 1
ATOM 823 C C . LEU A 1 106 ? -13.248 9.427 10.952 1.00 95.81 106 LEU A C 1
ATOM 825 O O . LEU A 1 106 ? -14.080 10.245 10.538 1.00 95.81 106 LEU A O 1
ATOM 829 N N . ALA A 1 107 ? -11.958 9.484 10.644 1.00 95.12 107 ALA A N 1
ATOM 830 C CA . ALA A 1 107 ? -11.414 10.374 9.637 1.00 95.12 107 ALA A CA 1
ATOM 831 C C . ALA A 1 107 ? -10.826 9.567 8.482 1.00 95.12 107 ALA A C 1
ATOM 833 O O . ALA A 1 107 ? -10.020 8.680 8.704 1.00 95.12 107 ALA A O 1
ATOM 834 N N . SER A 1 108 ? -11.224 9.871 7.254 1.00 96.62 108 SER A N 1
ATOM 835 C CA . SER A 1 108 ? -10.512 9.439 6.056 1.00 96.62 108 SER A CA 1
ATOM 836 C C . SER A 1 108 ? -9.545 10.513 5.601 1.00 96.62 108 SER A C 1
ATOM 838 O O . SER A 1 108 ? -9.857 11.709 5.683 1.00 96.62 108 SER A O 1
ATOM 840 N N . ASN A 1 109 ? -8.422 10.077 5.050 1.00 93.75 109 ASN A N 1
ATOM 841 C CA . ASN A 1 109 ? -7.414 10.968 4.520 1.00 93.75 109 ASN A CA 1
ATOM 842 C C . ASN A 1 109 ? -6.680 10.359 3.317 1.00 93.75 109 ASN A C 1
ATOM 844 O O . ASN A 1 109 ? -6.960 9.250 2.859 1.00 93.75 109 ASN A O 1
ATOM 848 N N . HIS A 1 110 ? -5.827 11.175 2.720 1.00 91.62 110 HIS A N 1
ATOM 849 C CA . HIS A 1 110 ? -4.985 10.832 1.593 1.00 91.62 110 HIS A CA 1
ATOM 850 C C . HIS A 1 110 ? -3.738 11.701 1.671 1.00 91.62 110 HIS A C 1
ATOM 852 O O . HIS A 1 110 ? -3.851 12.932 1.759 1.00 91.62 110 HIS A O 1
ATOM 858 N N . HIS A 1 111 ? -2.572 11.075 1.563 1.00 89.75 111 HIS A N 1
ATOM 859 C CA . HIS A 1 111 ? -1.287 11.751 1.519 1.00 89.75 111 HIS A CA 1
ATOM 860 C C . HIS A 1 111 ? -0.549 11.405 0.231 1.00 89.75 111 HIS A C 1
ATOM 862 O O . HIS A 1 111 ? -0.481 10.255 -0.185 1.00 89.75 111 HIS A O 1
ATOM 868 N N . VAL A 1 112 ? 0.055 12.414 -0.383 1.00 86.50 112 VAL A N 1
ATOM 869 C CA . VAL A 1 112 ? 1.090 12.224 -1.404 1.00 86.50 112 VAL A CA 1
ATOM 870 C C . VAL A 1 112 ? 2.386 12.686 -0.783 1.00 86.50 112 VAL A C 1
ATOM 872 O O . VAL A 1 112 ? 2.416 13.789 -0.251 1.00 86.50 112 VAL A O 1
ATOM 875 N N . TYR A 1 113 ? 3.436 11.871 -0.842 1.00 81.50 113 TYR A N 1
ATOM 876 C CA . TYR A 1 113 ? 4.744 12.209 -0.267 1.00 81.50 113 TYR A CA 1
ATOM 877 C C . TYR A 1 113 ? 5.757 12.679 -1.302 1.00 81.50 113 TYR A C 1
ATOM 879 O O . TYR A 1 113 ? 6.731 13.342 -0.943 1.00 81.50 113 TYR A O 1
ATOM 887 N N . THR A 1 114 ? 5.538 12.337 -2.569 1.00 76.50 114 THR A N 1
ATOM 888 C CA . THR A 1 114 ? 6.476 12.617 -3.653 1.00 76.50 114 THR A CA 1
ATOM 889 C C . THR A 1 114 ? 5.852 13.570 -4.667 1.00 76.50 114 THR A C 1
ATOM 891 O O . THR A 1 114 ? 4.758 13.284 -5.157 1.00 76.50 114 THR A O 1
ATOM 894 N N . PRO A 1 115 ? 6.536 14.666 -5.034 1.00 69.12 115 PRO A N 1
ATOM 895 C CA . PRO A 1 115 ? 7.845 15.117 -4.541 1.00 69.12 115 PRO A CA 1
ATOM 896 C C . PRO A 1 115 ? 7.786 15.813 -3.172 1.00 69.12 115 PRO A C 1
ATOM 898 O O . PRO A 1 115 ? 8.811 15.946 -2.511 1.00 69.12 115 PRO A O 1
ATOM 901 N N . PHE A 1 116 ? 6.603 16.257 -2.740 1.00 75.69 116 PHE A N 1
ATOM 902 C CA . PHE A 1 116 ? 6.402 16.923 -1.455 1.00 75.69 116 PHE A CA 1
ATOM 903 C C . PHE A 1 116 ? 5.192 16.339 -0.743 1.00 75.69 116 PHE A C 1
ATOM 905 O O . PHE A 1 116 ? 4.224 15.937 -1.390 1.00 75.69 116 PHE A O 1
ATOM 912 N N . GLN A 1 117 ? 5.231 16.358 0.591 1.00 82.56 117 GLN A N 1
ATOM 913 C CA . GLN A 1 117 ? 4.108 15.902 1.393 1.00 82.56 117 GLN A CA 1
ATOM 914 C C . GLN A 1 117 ? 2.930 16.871 1.266 1.00 82.56 117 GLN A C 1
ATOM 916 O O . GLN A 1 117 ? 3.020 18.027 1.677 1.00 82.56 117 GLN A O 1
ATOM 921 N N . THR A 1 118 ? 1.813 16.383 0.744 1.00 84.88 118 THR A N 1
ATOM 922 C CA . THR A 1 118 ? 0.523 17.071 0.776 1.00 84.88 118 THR A CA 1
ATOM 923 C C . THR A 1 118 ? -0.535 16.120 1.297 1.00 84.88 118 THR A C 1
ATOM 925 O O . THR A 1 118 ? -0.436 14.908 1.124 1.00 84.88 118 THR A O 1
ATOM 928 N N . SER A 1 119 ? -1.545 16.672 1.956 1.00 87.69 119 SER A N 1
ATOM 929 C CA . SER A 1 119 ? -2.666 15.907 2.483 1.00 87.69 119 SER A CA 1
ATOM 930 C C . SER A 1 119 ? -3.937 16.710 2.296 1.00 87.69 119 SER A C 1
ATOM 932 O O . SER A 1 119 ? -3.951 17.914 2.554 1.00 87.69 119 SER A O 1
ATOM 934 N N . SER A 1 120 ? -4.981 16.081 1.764 1.00 84.19 120 SER A N 1
ATOM 935 C CA . SER A 1 120 ? -6.270 16.751 1.600 1.00 84.19 120 SER A CA 1
ATOM 936 C C . SER A 1 120 ? -7.390 15.759 1.324 1.00 84.19 120 SER A C 1
ATOM 938 O O . SER A 1 120 ? -7.435 15.126 0.270 1.00 84.19 120 SER A O 1
ATOM 940 N N . VAL A 1 121 ? -8.358 15.703 2.235 1.00 87.50 121 VAL A N 1
ATOM 941 C CA . VAL A 1 121 ? -9.671 15.104 1.996 1.00 87.50 121 VAL A CA 1
ATOM 942 C C . VAL A 1 121 ? -10.731 15.982 2.649 1.00 87.50 121 VAL A C 1
ATOM 944 O O . VAL A 1 121 ? -10.730 16.193 3.860 1.00 87.50 121 VAL A O 1
ATOM 947 N N . ASN A 1 122 ? -11.679 16.462 1.846 1.00 88.81 122 ASN A N 1
ATOM 948 C CA . ASN A 1 122 ? -12.875 17.124 2.358 1.00 88.81 122 ASN A CA 1
ATOM 949 C C . ASN A 1 122 ? -13.929 16.056 2.666 1.00 88.81 122 ASN A C 1
ATOM 951 O O . ASN A 1 122 ? -14.598 15.549 1.762 1.00 88.81 122 ASN A O 1
ATOM 955 N N . GLN A 1 123 ? -14.052 15.686 3.941 1.00 91.81 123 GLN A N 1
ATOM 956 C CA . GLN A 1 123 ? -15.082 14.748 4.380 1.00 91.81 123 GLN A CA 1
ATOM 957 C C . GLN A 1 123 ? -16.450 15.435 4.430 1.00 91.81 123 GLN A C 1
ATOM 959 O O . GLN A 1 123 ? -16.635 16.423 5.135 1.00 91.81 123 GLN A O 1
ATOM 964 N N . LEU A 1 124 ? -17.415 14.871 3.705 1.00 90.00 124 LEU A N 1
ATOM 965 C CA . LEU A 1 124 ? -18.828 15.260 3.710 1.00 90.00 124 LEU A CA 1
ATOM 966 C C . LEU A 1 124 ? -19.485 14.944 5.054 1.00 90.00 124 LEU A C 1
ATOM 968 O O . LEU A 1 124 ? -20.409 15.623 5.494 1.00 90.00 124 LEU A O 1
ATOM 972 N N . THR A 1 125 ? -19.047 13.862 5.692 1.00 91.00 125 THR A N 1
ATOM 973 C CA . THR A 1 125 ? -19.568 13.405 6.978 1.00 91.00 125 THR A CA 1
ATOM 974 C C . THR A 1 125 ? -18.461 12.688 7.730 1.00 91.00 125 THR A C 1
ATOM 976 O O . THR A 1 125 ? -17.611 12.046 7.120 1.00 91.00 125 THR A O 1
ATOM 979 N N . ARG A 1 126 ? -18.489 12.778 9.059 1.00 92.31 126 ARG A N 1
ATOM 980 C CA . ARG A 1 126 ? -17.593 12.051 9.957 1.00 92.31 126 ARG A CA 1
ATOM 981 C C . ARG A 1 126 ? -18.398 11.004 10.729 1.00 92.31 126 ARG A C 1
ATOM 983 O O . ARG A 1 126 ? -19.071 11.368 11.692 1.00 92.31 126 ARG A O 1
ATOM 990 N N . PRO A 1 127 ? -18.418 9.732 10.292 1.00 95.00 127 PRO A N 1
ATOM 991 C CA . PRO A 1 127 ? -19.186 8.693 10.969 1.00 95.00 127 PRO A CA 1
ATOM 992 C C . PRO A 1 127 ? -18.679 8.440 12.388 1.00 95.00 127 PRO A C 1
ATOM 994 O O . PRO A 1 127 ? -17.479 8.501 12.640 1.00 95.00 127 PRO A O 1
ATOM 997 N N . ASN A 1 128 ? -19.590 8.090 13.293 1.00 94.94 128 ASN A N 1
ATOM 998 C CA . ASN A 1 128 ? -19.280 7.639 14.647 1.00 94.94 128 ASN A CA 1
ATOM 999 C C . ASN A 1 128 ? -19.860 6.231 14.834 1.00 94.94 128 ASN A C 1
ATOM 1001 O O . ASN A 1 128 ? -21.076 6.107 14.973 1.00 94.94 128 ASN A O 1
ATOM 1005 N N . PRO A 1 129 ? -19.036 5.170 14.816 1.00 94.44 129 PRO A N 1
ATOM 1006 C CA . PRO A 1 129 ? -19.525 3.799 14.941 1.00 94.44 129 PRO A CA 1
ATOM 1007 C C . PRO A 1 129 ? -19.892 3.399 16.378 1.00 94.44 129 PRO A C 1
ATOM 1009 O O . PRO A 1 129 ? -20.240 2.246 16.606 1.00 94.44 129 PRO A O 1
ATOM 1012 N N . GLY A 1 130 ? -19.800 4.295 17.368 1.00 92.38 130 GLY A N 1
ATOM 1013 C CA . GLY A 1 130 ? -20.020 3.906 18.762 1.00 92.38 130 GLY A CA 1
ATOM 1014 C C . GLY A 1 130 ? -19.013 2.837 19.196 1.00 92.38 130 GLY A C 1
ATOM 1015 O O . GLY A 1 130 ? -17.823 2.943 18.894 1.00 92.38 130 GLY A O 1
ATOM 1016 N N . THR A 1 131 ? -19.511 1.812 19.882 1.00 90.50 131 THR A N 1
ATOM 1017 C CA . THR A 1 131 ? -18.796 0.573 20.232 1.00 90.50 131 THR A CA 1
ATOM 1018 C C . THR A 1 131 ? -19.198 -0.602 19.328 1.00 90.50 131 THR A C 1
ATOM 1020 O O . THR A 1 131 ? -18.860 -1.757 19.617 1.00 90.50 131 THR A O 1
ATOM 1023 N N . ASP A 1 132 ? -19.929 -0.327 18.246 1.00 95.00 132 ASP A N 1
ATOM 1024 C CA . ASP A 1 132 ? -20.443 -1.339 17.334 1.00 95.00 132 ASP A CA 1
ATOM 1025 C C . ASP A 1 132 ? -19.402 -1.750 16.293 1.00 95.00 132 ASP A C 1
ATOM 1027 O O . ASP A 1 132 ? -18.404 -1.073 16.028 1.00 95.00 132 ASP A O 1
ATOM 1031 N N . TRP A 1 133 ? -19.673 -2.889 15.660 1.00 97.38 133 TRP A N 1
ATOM 1032 C CA . TRP A 1 133 ? -19.030 -3.212 14.399 1.00 97.38 133 TRP A CA 1
ATOM 1033 C C . TRP A 1 133 ? -19.464 -2.220 13.316 1.00 97.38 133 TRP A C 1
ATOM 1035 O O . TRP A 1 133 ? -20.591 -1.725 13.287 1.00 97.38 133 TRP A O 1
ATOM 1045 N N . PHE A 1 134 ? -18.574 -1.960 12.374 1.00 97.94 134 PHE A N 1
ATOM 1046 C CA . PHE A 1 134 ? -18.871 -1.188 11.177 1.00 97.94 134 PHE A CA 1
ATOM 1047 C C . PHE A 1 134 ? -18.032 -1.707 10.018 1.00 97.94 134 PHE A C 1
ATOM 1049 O O . PHE A 1 134 ? -17.102 -2.500 10.193 1.00 97.94 134 PHE A O 1
ATOM 1056 N N . ARG A 1 135 ? -18.371 -1.252 8.816 1.00 98.50 135 ARG A N 1
ATOM 1057 C CA . ARG A 1 135 ? -17.532 -1.416 7.638 1.00 98.50 135 ARG A CA 1
ATOM 1058 C C . ARG A 1 135 ? -17.075 -0.057 7.150 1.00 98.50 135 ARG A C 1
ATOM 1060 O O . ARG A 1 135 ? -17.875 0.876 7.053 1.00 98.50 135 ARG A O 1
ATOM 1067 N N . MET A 1 136 ? -15.797 0.016 6.824 1.00 98.31 136 MET A N 1
ATOM 1068 C CA . MET A 1 136 ? -15.212 1.129 6.097 1.00 98.31 136 MET A CA 1
ATOM 1069 C C . MET A 1 136 ? -14.652 0.595 4.793 1.00 98.31 136 MET A C 1
ATOM 1071 O O . MET A 1 136 ? -14.125 -0.517 4.748 1.00 98.31 136 MET A O 1
ATOM 1075 N N . GLY A 1 137 ? -14.759 1.379 3.734 1.00 98.12 137 GLY A N 1
ATOM 1076 C CA . GLY A 1 137 ? -14.102 1.044 2.490 1.00 98.12 137 GLY A CA 1
ATOM 1077 C C . GLY A 1 137 ? -13.772 2.262 1.661 1.00 98.12 137 GLY A C 1
ATOM 1078 O O . GLY A 1 137 ? -14.309 3.349 1.873 1.00 98.12 137 GLY A O 1
ATOM 1079 N N . PHE A 1 138 ? -12.896 2.073 0.689 1.00 98.06 138 PHE A N 1
ATOM 1080 C CA . PHE A 1 138 ? -12.615 3.089 -0.309 1.00 98.06 138 PHE A CA 1
ATOM 1081 C C . PHE A 1 138 ? -12.445 2.460 -1.687 1.00 98.06 138 PHE A C 1
ATOM 1083 O O . PHE A 1 138 ? -11.908 1.365 -1.839 1.00 98.06 138 PHE A O 1
ATOM 1090 N N . LEU A 1 139 ? -12.941 3.162 -2.703 1.00 96.75 139 LEU A N 1
ATOM 1091 C CA . LEU A 1 139 ? -12.717 2.855 -4.107 1.00 96.75 139 LEU A CA 1
ATOM 1092 C C . LEU A 1 139 ? -11.579 3.737 -4.606 1.00 96.75 139 LEU A C 1
ATOM 1094 O O . LEU A 1 139 ? -11.758 4.950 -4.712 1.00 96.75 139 LEU A O 1
ATOM 1098 N N . TRP A 1 140 ? -10.456 3.120 -4.953 1.00 94.12 140 TRP A N 1
ATOM 1099 C CA . TRP A 1 140 ? -9.325 3.781 -5.586 1.00 94.12 140 TRP A CA 1
ATOM 1100 C C . TRP A 1 140 ? -9.347 3.548 -7.098 1.00 94.12 140 TRP A C 1
ATOM 1102 O O . TRP A 1 140 ? -9.383 2.414 -7.583 1.00 94.12 140 TRP A O 1
ATOM 1112 N N . THR A 1 141 ? -9.350 4.644 -7.848 1.00 91.69 141 THR A N 1
ATOM 1113 C CA . THR A 1 141 ? -9.288 4.681 -9.313 1.00 91.69 141 THR A CA 1
ATOM 1114 C C . THR A 1 141 ? -8.189 5.651 -9.747 1.00 91.69 141 THR A C 1
ATOM 1116 O O . THR A 1 141 ? -7.757 6.452 -8.919 1.00 91.69 141 THR A O 1
ATOM 1119 N N . PRO A 1 142 ? -7.795 5.673 -11.032 1.00 88.56 142 PRO A N 1
ATOM 1120 C CA . PRO A 1 142 ? -6.822 6.657 -11.517 1.00 88.56 142 PRO A CA 1
ATOM 1121 C C . PRO A 1 142 ? -7.263 8.107 -11.307 1.00 88.56 142 PRO A C 1
ATOM 1123 O O . PRO A 1 142 ? -6.453 9.008 -11.158 1.00 88.56 142 PRO A O 1
ATOM 1126 N N . THR A 1 143 ? -8.574 8.353 -11.300 1.00 88.38 143 THR A N 1
ATOM 1127 C CA . THR A 1 143 ? -9.108 9.718 -11.313 1.00 88.38 143 THR A CA 1
ATOM 1128 C C . THR A 1 143 ? -9.610 10.204 -9.961 1.00 88.38 143 THR A C 1
ATOM 1130 O O . THR A 1 143 ? -9.814 11.404 -9.785 1.00 88.38 143 THR A O 1
ATOM 1133 N N . TYR A 1 144 ? -9.863 9.298 -9.016 1.00 91.00 144 TYR A N 1
ATOM 1134 C CA . TYR A 1 144 ? -10.389 9.642 -7.697 1.00 91.00 144 TYR A CA 1
ATOM 1135 C C . TYR A 1 144 ? -10.227 8.509 -6.680 1.00 91.00 144 TYR A C 1
ATOM 1137 O O . TYR A 1 144 ? -10.176 7.325 -7.035 1.00 91.00 144 TYR A O 1
ATOM 1145 N N . ILE A 1 145 ? -10.293 8.891 -5.405 1.00 94.06 145 ILE A N 1
ATOM 1146 C CA . ILE A 1 145 ? -10.539 8.010 -4.264 1.00 94.06 145 ILE A CA 1
ATOM 1147 C C . ILE A 1 145 ? -11.886 8.389 -3.653 1.00 94.06 145 ILE A C 1
ATOM 1149 O O . ILE A 1 145 ? -12.138 9.557 -3.353 1.00 94.06 145 ILE A O 1
ATOM 1153 N N . LYS A 1 146 ? -12.777 7.412 -3.480 1.00 96.81 146 LYS A N 1
ATOM 1154 C CA . LYS A 1 146 ? -14.091 7.618 -2.858 1.00 96.81 146 LYS A CA 1
ATOM 1155 C C . LYS A 1 146 ? -14.226 6.750 -1.620 1.00 96.81 146 LYS A C 1
ATOM 1157 O O . LYS A 1 146 ? -14.064 5.540 -1.723 1.00 96.81 146 LYS A O 1
ATOM 1162 N N . PHE A 1 147 ? -14.549 7.362 -0.489 1.00 98.50 147 PHE A N 1
ATOM 1163 C CA . PHE A 1 147 ? -14.620 6.707 0.814 1.00 98.50 147 PHE A CA 1
ATOM 1164 C C . PHE A 1 147 ? -16.069 6.428 1.195 1.00 98.50 147 PHE A C 1
ATOM 1166 O O . PHE A 1 147 ? -16.957 7.247 0.934 1.00 98.50 147 PHE A O 1
ATOM 1173 N N . PHE A 1 148 ? -16.303 5.285 1.831 1.00 98.31 148 PHE A N 1
ATOM 1174 C CA . PHE A 1 148 ? -17.627 4.791 2.171 1.00 98.31 148 PHE A CA 1
ATOM 1175 C C . PHE A 1 148 ? -17.663 4.215 3.580 1.00 98.31 148 PHE A C 1
ATOM 1177 O O . PHE A 1 148 ? -16.766 3.478 3.981 1.00 98.31 148 PHE A O 1
ATOM 1184 N N . TYR A 1 149 ? -18.758 4.476 4.281 1.00 98.38 149 TYR A N 1
ATOM 1185 C CA . TYR A 1 149 ? -19.054 3.930 5.598 1.00 98.38 149 TYR A CA 1
ATOM 1186 C C . TYR A 1 149 ? -20.345 3.116 5.557 1.00 98.38 149 TYR A C 1
ATOM 1188 O O . TYR A 1 149 ? -21.271 3.440 4.815 1.00 98.38 149 TYR A O 1
ATOM 1196 N N . ARG A 1 150 ? -20.425 2.068 6.375 1.00 97.69 150 ARG A N 1
ATOM 1197 C CA . ARG A 1 150 ? -21.641 1.281 6.584 1.00 97.69 150 ARG A CA 1
ATOM 1198 C C . ARG A 1 150 ? -21.707 0.824 8.036 1.00 97.69 150 ARG A C 1
ATOM 1200 O O . ARG A 1 150 ? -20.881 0.018 8.463 1.00 97.69 150 ARG A O 1
ATOM 1207 N N . SER A 1 151 ? -22.692 1.315 8.788 1.00 96.25 151 SER A N 1
ATOM 1208 C CA . SER A 1 151 ? -22.939 0.839 10.155 1.00 96.25 151 SER A CA 1
ATOM 1209 C C . SER A 1 151 ? -23.514 -0.578 10.141 1.00 96.25 151 SER A C 1
ATOM 1211 O O . SER A 1 151 ? -24.194 -0.967 9.184 1.00 96.25 151 SER A O 1
ATOM 1213 N N . GLU A 1 152 ? -23.261 -1.356 11.197 1.00 90.69 152 GLU A N 1
ATOM 1214 C CA . GLU A 1 152 ? -23.891 -2.676 11.339 1.00 90.69 152 GLU A CA 1
ATOM 1215 C C . GLU A 1 152 ? -25.413 -2.549 11.515 1.00 90.69 152 GLU A C 1
ATOM 1217 O O . GLU A 1 152 ? -26.154 -3.370 10.985 1.00 90.69 152 GLU A O 1
ATOM 1222 N N . THR A 1 153 ? -25.878 -1.481 12.173 1.00 88.56 153 THR A N 1
ATOM 1223 C CA . THR A 1 153 ? -27.299 -1.252 12.479 1.00 88.56 153 THR A CA 1
ATOM 1224 C C . THR A 1 153 ? -28.127 -0.852 11.256 1.00 88.56 153 THR A C 1
ATOM 1226 O O . THR A 1 153 ? -29.197 -1.410 11.039 1.00 88.56 153 THR A O 1
ATOM 1229 N N . ASN A 1 154 ? -27.648 0.090 10.430 1.00 86.81 154 ASN A N 1
ATOM 1230 C CA . ASN A 1 154 ? -28.419 0.580 9.275 1.00 86.81 154 ASN A CA 1
ATOM 1231 C C . ASN A 1 154 ? -28.136 -0.228 8.006 1.00 86.81 154 ASN A C 1
ATOM 1233 O O . ASN A 1 154 ? -28.929 -0.209 7.068 1.00 86.81 154 ASN A O 1
ATOM 1237 N N . GLY A 1 155 ? -26.983 -0.899 7.931 1.00 90.88 155 GLY A N 1
ATOM 1238 C CA . GLY A 1 155 ? -26.660 -1.819 6.846 1.00 90.88 155 GLY A CA 1
ATOM 1239 C C . GLY A 1 155 ? -26.559 -1.194 5.448 1.00 90.88 155 GLY A C 1
ATOM 1240 O O . GLY A 1 155 ? -26.377 -1.950 4.494 1.00 90.88 155 GLY A O 1
ATOM 1241 N N . GLN A 1 156 ? -26.612 0.131 5.295 1.00 94.12 156 GLN A N 1
ATOM 1242 C CA . GLN A 1 156 ? -26.468 0.833 4.015 1.00 94.12 156 GLN A CA 1
ATOM 1243 C C . GLN A 1 156 ? -25.093 1.497 3.886 1.00 94.12 156 GLN A C 1
ATOM 1245 O O . GLN A 1 156 ? -24.557 2.028 4.857 1.00 94.12 156 GLN A O 1
ATOM 1250 N N . TRP A 1 157 ? -24.528 1.461 2.678 1.00 96.75 157 TRP A N 1
ATOM 1251 C CA . TRP A 1 157 ? -23.304 2.189 2.348 1.00 96.75 157 TRP A CA 1
ATOM 1252 C C . TRP A 1 157 ? -23.612 3.665 2.100 1.00 96.75 157 TRP A C 1
ATOM 1254 O O . TRP A 1 157 ? -24.450 3.993 1.263 1.00 96.75 157 TRP A O 1
ATOM 1264 N N . VAL A 1 158 ? -22.886 4.547 2.779 1.00 96.19 158 VAL A N 1
ATOM 1265 C CA . VAL A 1 158 ? -22.927 5.998 2.576 1.00 96.19 158 VAL A CA 1
ATOM 1266 C C . VAL A 1 158 ? -21.555 6.488 2.135 1.00 96.19 158 VAL A C 1
ATOM 1268 O O . VAL A 1 158 ? -20.537 6.056 2.673 1.00 96.19 158 VAL A O 1
ATOM 1271 N N . ALA A 1 159 ? -21.505 7.374 1.143 1.00 97.31 159 ALA A N 1
ATOM 1272 C CA . ALA A 1 159 ? -20.256 8.024 0.759 1.00 97.31 159 ALA A CA 1
ATOM 1273 C C . ALA A 1 159 ? -19.909 9.104 1.791 1.00 97.31 159 ALA A C 1
ATOM 1275 O O . ALA A 1 159 ? -20.746 9.955 2.083 1.00 97.31 159 ALA A O 1
ATOM 1276 N N . VAL A 1 160 ? -18.685 9.086 2.319 1.00 97.38 160 VAL A N 1
ATOM 1277 C CA . VAL A 1 160 ? -18.246 10.043 3.353 1.00 97.38 160 VAL A CA 1
ATOM 1278 C C . VAL A 1 160 ? -17.268 11.078 2.821 1.00 97.38 160 VAL A C 1
ATOM 1280 O O . VAL A 1 160 ? -17.175 12.165 3.377 1.00 97.38 160 VAL A O 1
ATOM 1283 N N . ALA A 1 161 ? -16.564 10.778 1.729 1.00 96.75 161 ALA A N 1
ATOM 1284 C CA . ALA A 1 161 ? -15.653 11.709 1.078 1.00 96.75 161 ALA A CA 1
ATOM 1285 C C . ALA A 1 161 ? -15.368 11.298 -0.369 1.00 96.75 161 ALA A C 1
ATOM 1287 O O . ALA A 1 161 ? -15.540 10.141 -0.764 1.00 96.75 161 ALA A O 1
ATOM 1288 N N . THR A 1 162 ? -14.907 12.245 -1.180 1.00 94.81 162 THR A N 1
ATOM 1289 C CA . THR A 1 162 ? -14.321 11.972 -2.498 1.00 94.81 162 THR A CA 1
ATOM 1290 C C . THR A 1 162 ? -13.139 12.906 -2.711 1.00 94.81 162 THR A C 1
ATOM 1292 O O . THR A 1 162 ? -13.302 14.123 -2.673 1.00 94.81 162 THR A O 1
ATOM 1295 N N . LYS A 1 163 ? -11.958 12.338 -2.952 1.00 91.50 163 LYS A N 1
ATOM 1296 C CA . LYS A 1 163 ? -10.770 13.063 -3.399 1.00 91.50 163 LYS A CA 1
ATOM 1297 C C . LYS A 1 163 ? -10.618 12.840 -4.894 1.00 91.50 163 LYS A C 1
ATOM 1299 O O . LYS A 1 163 ? -10.400 11.715 -5.332 1.00 91.50 163 LYS A O 1
ATOM 1304 N N . SER A 1 164 ? -10.750 13.903 -5.676 1.00 89.19 164 SER A N 1
ATOM 1305 C CA . SER A 1 164 ? -10.347 13.876 -7.081 1.00 89.19 164 SER A CA 1
ATOM 1306 C C . SER A 1 164 ? -8.820 13.857 -7.167 1.00 89.19 164 SER A C 1
ATOM 1308 O O . SER A 1 164 ? -8.156 14.628 -6.476 1.00 89.19 164 SER A O 1
ATOM 1310 N N . LEU A 1 165 ? -8.283 12.980 -8.011 1.00 84.06 165 LEU A N 1
ATOM 1311 C CA . LEU A 1 165 ? -6.856 12.890 -8.339 1.00 84.06 165 LEU A CA 1
ATOM 1312 C C . LEU A 1 165 ? -6.521 13.638 -9.641 1.00 84.06 165 LEU A C 1
ATOM 1314 O O . LEU A 1 165 ? -5.362 13.774 -10.008 1.00 84.06 165 LEU A O 1
ATOM 1318 N N . THR A 1 166 ? -7.537 14.166 -10.332 1.00 78.38 166 THR A N 1
ATOM 1319 C CA . THR A 1 166 ? -7.366 14.902 -11.597 1.00 78.38 166 THR A CA 1
ATOM 1320 C C . THR A 1 166 ? -7.307 16.420 -11.410 1.00 78.38 166 THR A C 1
ATOM 1322 O O . THR A 1 166 ? -6.709 17.120 -12.224 1.00 78.38 166 THR A O 1
ATOM 1325 N N . THR A 1 167 ? -7.902 16.954 -10.337 1.00 58.88 167 THR A N 1
ATOM 1326 C CA . THR A 1 167 ? -8.204 18.396 -10.214 1.00 58.88 167 THR A CA 1
ATOM 1327 C C . THR A 1 167 ? -7.148 19.248 -9.506 1.00 58.88 167 THR A C 1
ATOM 1329 O O . THR A 1 167 ? -7.392 20.428 -9.292 1.00 58.88 167 THR A O 1
ATOM 1332 N N . ASP A 1 168 ? -5.949 18.730 -9.249 1.00 50.88 168 ASP A N 1
ATOM 1333 C CA . ASP A 1 168 ? -4.805 19.524 -8.761 1.00 50.88 168 ASP A CA 1
ATOM 1334 C C . ASP A 1 168 ? -3.804 19.795 -9.910 1.00 50.88 168 ASP A C 1
ATOM 1336 O O . ASP A 1 168 ? -2.595 19.587 -9.799 1.00 50.88 168 ASP A O 1
ATOM 1340 N N . GLY A 1 169 ? -4.334 20.197 -11.074 1.00 49.78 169 GLY A N 1
ATOM 1341 C CA . GLY A 1 169 ? -3.563 20.448 -12.300 1.00 49.78 169 GLY A CA 1
ATOM 1342 C C . GLY A 1 169 ? -2.958 19.193 -12.939 1.00 49.78 169 GLY A C 1
ATOM 1343 O O . GLY A 1 169 ? -1.938 19.302 -13.613 1.00 49.78 169 GLY A O 1
ATOM 1344 N N . GLY A 1 170 ? -3.526 18.007 -12.674 1.00 51.25 170 GLY A N 1
ATOM 1345 C CA . GLY A 1 170 ? -2.975 16.721 -13.119 1.00 51.25 170 GLY A CA 1
ATOM 1346 C C . GLY A 1 170 ? -1.568 16.426 -12.591 1.00 51.25 170 GLY A C 1
ATOM 1347 O O . GLY A 1 170 ? -0.903 15.534 -13.107 1.00 51.25 170 GLY A O 1
ATOM 1348 N N . LYS A 1 171 ? -1.083 17.190 -11.600 1.00 51.59 171 LYS A N 1
ATOM 1349 C CA . LYS A 1 171 ? 0.339 17.187 -11.251 1.00 51.59 171 LYS A CA 1
ATOM 1350 C C . LYS A 1 171 ? 0.811 15.857 -10.676 1.00 51.59 171 LYS A C 1
ATOM 1352 O O . LYS A 1 171 ? 1.984 15.552 -10.828 1.00 51.59 171 LYS A O 1
ATOM 1357 N N . TRP A 1 172 ? -0.070 15.064 -10.067 1.00 56.91 172 TRP A N 1
ATOM 1358 C CA . TRP A 1 172 ? 0.339 13.909 -9.273 1.00 56.91 172 TRP A CA 1
ATOM 1359 C C . TRP A 1 172 ? -0.592 12.708 -9.498 1.00 56.91 172 TRP A C 1
ATOM 1361 O O . TRP A 1 172 ? -1.386 12.348 -8.633 1.00 56.91 172 TRP A O 1
ATOM 1371 N N . ASP A 1 173 ? -0.474 12.070 -10.667 1.00 61.91 173 ASP A N 1
ATOM 1372 C CA . ASP A 1 173 ? -0.938 10.690 -10.890 1.00 61.91 173 ASP A CA 1
ATOM 1373 C C . ASP A 1 173 ? 0.037 9.722 -10.190 1.00 61.91 173 ASP A C 1
ATOM 1375 O O . ASP A 1 173 ? 0.923 9.106 -10.797 1.00 61.91 173 ASP A O 1
ATOM 1379 N N . VAL A 1 174 ? -0.026 9.707 -8.852 1.00 73.25 174 VAL A N 1
ATOM 1380 C CA . VAL A 1 174 ? 0.904 8.945 -8.009 1.00 73.25 174 VAL A CA 1
ATOM 1381 C C . VAL A 1 174 ? 0.379 7.533 -7.794 1.00 73.25 174 VAL A C 1
ATOM 1383 O O . VAL A 1 174 ? -0.079 7.169 -6.715 1.00 73.25 174 VAL A O 1
ATOM 1386 N N . TYR A 1 175 ? 0.395 6.734 -8.853 1.00 84.62 175 TYR A N 1
ATOM 1387 C CA . TYR A 1 175 ? 0.115 5.314 -8.759 1.00 84.62 175 TYR A CA 1
ATOM 1388 C C . TYR A 1 175 ? 1.376 4.517 -8.422 1.00 84.62 175 TYR A C 1
ATOM 1390 O O . TYR A 1 175 ? 2.389 4.582 -9.118 1.00 84.62 175 TYR A O 1
ATOM 1398 N N . ALA A 1 176 ? 1.277 3.685 -7.393 1.00 82.69 176 ALA A N 1
ATOM 1399 C CA . ALA A 1 176 ? 2.139 2.528 -7.210 1.00 82.69 176 ALA A CA 1
ATOM 1400 C C . ALA A 1 176 ? 1.368 1.458 -6.426 1.00 82.69 176 ALA A C 1
ATOM 1402 O O . ALA A 1 176 ? 0.626 1.834 -5.522 1.00 82.69 176 ALA A O 1
ATOM 1403 N N . PRO A 1 177 ? 1.494 0.152 -6.722 1.00 88.94 177 PRO A N 1
ATOM 1404 C CA . PRO A 1 177 ? 0.881 -0.887 -5.893 1.00 88.94 177 PRO A CA 1
ATOM 1405 C C . PRO A 1 177 ? 1.284 -0.726 -4.419 1.00 88.94 177 PRO A C 1
ATOM 1407 O O . PRO A 1 177 ? 2.471 -0.647 -4.126 1.00 88.94 177 PRO A O 1
ATOM 1410 N N . GLN A 1 178 ? 0.327 -0.652 -3.495 1.00 91.94 178 GLN A N 1
ATOM 1411 C CA . GLN A 1 178 ? 0.574 -0.359 -2.074 1.00 91.94 178 GLN A CA 1
ATOM 1412 C C . GLN A 1 178 ? 0.318 -1.590 -1.200 1.00 91.94 178 GLN A C 1
ATOM 1414 O O . GLN A 1 178 ? -0.528 -2.426 -1.524 1.00 91.94 178 GLN A O 1
ATOM 1419 N N . ASN A 1 179 ? 0.995 -1.690 -0.059 1.00 94.12 179 ASN A N 1
ATOM 1420 C CA . ASN A 1 179 ? 0.620 -2.645 0.982 1.00 94.12 179 ASN A CA 1
ATOM 1421 C C . ASN A 1 179 ? -0.634 -2.127 1.711 1.00 94.12 179 ASN A C 1
ATOM 1423 O O . ASN A 1 179 ? -0.862 -0.917 1.771 1.00 94.12 179 ASN A O 1
ATOM 1427 N N . PHE A 1 180 ? -1.454 -3.023 2.268 1.00 95.44 180 PHE A N 1
ATOM 1428 C CA . PHE A 1 180 ? -2.492 -2.616 3.220 1.00 95.44 180 PHE A CA 1
ATOM 1429 C C . PHE A 1 180 ? -1.954 -2.706 4.645 1.00 95.44 180 PHE A C 1
ATOM 1431 O O . PHE A 1 180 ? -1.131 -3.570 4.952 1.00 95.44 180 PHE A O 1
ATOM 1438 N N . TRP A 1 181 ? -2.483 -1.842 5.503 1.00 96.75 181 TRP A N 1
ATOM 1439 C CA . TRP A 1 181 ? -2.106 -1.703 6.897 1.00 96.75 181 TRP A CA 1
ATOM 1440 C C . TRP A 1 181 ? -3.359 -1.708 7.775 1.00 96.75 181 TRP A C 1
ATOM 1442 O O . TRP A 1 181 ? -4.350 -1.028 7.495 1.00 96.75 181 TRP A O 1
ATOM 1452 N N . LEU A 1 182 ? -3.311 -2.490 8.851 1.00 97.88 182 LEU A N 1
ATOM 1453 C CA . LEU A 1 182 ? -4.258 -2.418 9.962 1.00 97.88 182 LEU A CA 1
ATOM 1454 C C . LEU A 1 182 ? -3.451 -2.172 11.224 1.00 97.88 182 LEU A C 1
ATOM 1456 O O . LEU A 1 182 ? -2.652 -3.021 11.610 1.00 97.88 182 LEU A O 1
ATOM 1460 N N . THR A 1 183 ? -3.636 -1.019 11.848 1.00 96.19 183 THR A N 1
ATOM 1461 C CA . THR A 1 183 ? -2.777 -0.573 12.946 1.00 96.19 183 THR A CA 1
ATOM 1462 C C . THR A 1 183 ? -3.611 -0.104 14.122 1.00 96.19 183 THR A C 1
ATOM 1464 O O . THR A 1 183 ? -4.589 0.612 13.945 1.00 96.19 183 THR A O 1
ATOM 1467 N N . ALA A 1 184 ? -3.193 -0.470 15.326 1.00 94.81 184 ALA A N 1
ATOM 1468 C CA . ALA A 1 184 ? -3.637 0.131 16.570 1.00 94.81 184 ALA A CA 1
ATOM 1469 C C . ALA A 1 184 ? -2.368 0.590 17.290 1.00 94.81 184 ALA A C 1
ATOM 1471 O O . ALA A 1 184 ? -1.688 -0.216 17.914 1.00 94.81 184 ALA A O 1
ATOM 1472 N N . LEU A 1 185 ? -1.977 1.849 17.112 1.00 91.19 185 LEU A N 1
ATOM 1473 C CA . LEU A 1 185 ? -0.734 2.427 17.616 1.00 91.19 185 LEU A CA 1
ATOM 1474 C C . LEU A 1 185 ? -0.971 3.078 18.977 1.00 91.19 185 LEU A C 1
ATOM 1476 O O . LEU A 1 185 ? -1.814 3.963 19.116 1.00 91.19 185 LEU A O 1
ATOM 1480 N N . ALA A 1 186 ? -0.224 2.638 19.983 1.00 89.50 186 ALA A N 1
ATOM 1481 C CA . ALA A 1 186 ? -0.191 3.278 21.282 1.00 89.50 186 ALA A CA 1
ATOM 1482 C C . ALA A 1 186 ? 0.431 4.671 21.135 1.00 89.50 186 ALA A C 1
ATOM 1484 O O . ALA A 1 186 ? 1.555 4.800 20.654 1.00 89.50 186 ALA A O 1
ATOM 1485 N N . THR A 1 187 ? -0.272 5.711 21.581 1.00 85.69 187 THR A N 1
ATOM 1486 C CA . THR A 1 187 ? 0.186 7.108 21.477 1.00 85.69 187 THR A CA 1
ATOM 1487 C C . THR A 1 187 ? 0.383 7.817 22.822 1.00 85.69 187 THR A C 1
ATOM 1489 O O . THR A 1 187 ? 0.090 9.008 22.924 1.00 85.69 187 THR A O 1
ATOM 1492 N N . PRO A 1 188 ? 0.919 7.150 23.867 1.00 72.69 188 PRO A N 1
ATOM 1493 C CA . PRO A 1 188 ? 1.033 7.710 25.219 1.00 72.69 188 PRO A CA 1
ATOM 1494 C C . PRO A 1 188 ? 1.955 8.942 25.300 1.00 72.69 188 PRO A C 1
ATOM 1496 O O . PRO A 1 188 ? 1.796 9.766 26.195 1.00 72.69 188 PRO A O 1
ATOM 1499 N N . GLU A 1 189 ? 2.899 9.082 24.365 1.00 63.28 189 GLU A N 1
ATOM 1500 C CA . GLU A 1 189 ? 3.957 10.106 24.364 1.00 63.28 189 GLU A CA 1
ATOM 1501 C C . GLU A 1 189 ? 3.590 11.390 23.607 1.00 63.28 189 GLU A C 1
ATOM 1503 O O . GLU A 1 189 ? 4.365 12.344 23.589 1.00 63.28 189 GLU A O 1
ATOM 1508 N N . TYR A 1 190 ? 2.397 11.455 23.012 1.00 65.50 190 TYR A N 1
ATOM 1509 C CA . TYR A 1 190 ? 1.955 12.592 22.200 1.00 65.50 190 TYR A CA 1
ATOM 1510 C C . TYR A 1 190 ? 0.787 13.344 22.870 1.00 65.50 190 TYR A C 1
ATOM 1512 O O . TYR A 1 190 ? -0.319 13.383 22.321 1.00 65.50 190 TYR A O 1
ATOM 1520 N N . PRO A 1 191 ? 0.990 13.960 24.056 1.00 58.75 191 PRO A N 1
ATOM 1521 C CA . PRO A 1 191 ? -0.082 14.517 24.889 1.00 58.75 191 PRO A CA 1
ATOM 1522 C C . PRO A 1 191 ? -0.852 15.667 24.230 1.00 58.75 191 PRO A C 1
ATOM 1524 O O . PRO A 1 191 ? -2.010 15.895 24.564 1.00 58.75 191 PRO A O 1
ATOM 1527 N N . THR A 1 192 ? -0.238 16.388 23.289 1.00 58.34 192 THR A N 1
ATOM 1528 C CA . THR A 1 192 ? -0.836 17.573 22.655 1.00 58.34 192 THR A CA 1
ATOM 1529 C C . THR A 1 192 ? -1.544 17.290 21.332 1.00 58.34 192 THR A C 1
ATOM 1531 O O . THR A 1 192 ? -2.466 18.023 20.985 1.00 58.34 192 THR A O 1
ATOM 1534 N N . TRP A 1 193 ? -1.151 16.240 20.603 1.00 53.56 193 TRP A N 1
ATOM 1535 C CA . TRP A 1 193 ? -1.636 15.988 19.238 1.00 53.56 193 TRP A CA 1
ATOM 1536 C C . TRP A 1 193 ? -2.381 14.652 19.079 1.00 53.56 193 TRP A C 1
ATOM 1538 O O . TRP A 1 193 ? -3.276 14.569 18.244 1.00 53.56 193 TRP A O 1
ATOM 1548 N N . TRP A 1 194 ? -2.042 13.627 19.874 1.00 56.78 194 TRP A N 1
ATOM 1549 C CA . TRP A 1 194 ? -2.608 12.266 19.775 1.00 56.78 194 TRP A CA 1
ATOM 1550 C C . TRP A 1 194 ? -3.050 11.721 21.142 1.00 56.78 194 TRP A C 1
ATOM 1552 O O . TRP A 1 194 ? -3.133 10.510 21.351 1.00 56.78 194 TRP A O 1
ATOM 1562 N N . ASP A 1 195 ? -3.337 12.637 22.071 1.00 59.59 195 ASP A N 1
ATOM 1563 C CA . ASP A 1 195 ? -3.918 12.356 23.383 1.00 59.59 195 ASP A CA 1
ATOM 1564 C C . ASP A 1 195 ? -3.169 11.305 24.202 1.00 59.59 195 ASP A C 1
ATOM 1566 O O . ASP A 1 195 ? -3.764 10.365 24.738 1.00 59.59 195 ASP A O 1
ATOM 1570 N N . GLY A 1 196 ? -1.858 11.522 24.328 1.00 60.34 196 GLY A N 1
ATOM 1571 C CA . GLY A 1 196 ? -1.011 10.823 25.285 1.00 60.34 196 GLY A CA 1
ATOM 1572 C C . GLY A 1 196 ? -1.674 10.699 26.654 1.00 60.34 196 GLY A C 1
ATOM 1573 O O . GLY A 1 196 ? -1.997 11.695 27.300 1.00 60.34 196 GLY A O 1
ATOM 1574 N N . GLU A 1 197 ? -1.921 9.461 27.071 1.00 68.25 197 GLU A N 1
ATOM 1575 C CA . GLU A 1 197 ? -2.584 9.115 28.322 1.00 68.25 197 GLU A CA 1
ATOM 1576 C C . GLU A 1 197 ? -1.728 8.091 29.062 1.00 68.25 197 GLU A C 1
ATOM 1578 O O . GLU A 1 197 ? -1.248 7.120 28.476 1.00 68.25 197 GLU A O 1
ATOM 1583 N N . THR A 1 198 ? -1.511 8.338 30.357 1.00 68.25 198 THR A N 1
ATOM 1584 C CA . THR A 1 198 ? -0.634 7.517 31.203 1.00 68.25 198 THR A CA 1
ATOM 1585 C C . THR A 1 198 ? -1.398 6.482 32.041 1.00 68.25 198 THR A C 1
ATOM 1587 O O . THR A 1 198 ? -0.784 5.687 32.770 1.00 68.25 198 THR A O 1
ATOM 1590 N N . ARG A 1 199 ? -2.734 6.480 31.938 1.00 76.81 199 ARG A N 1
ATOM 1591 C CA . ARG A 1 199 ? -3.624 5.501 32.567 1.00 76.81 199 ARG A CA 1
ATOM 1592 C C . ARG A 1 199 ? -3.588 4.147 31.866 1.00 76.81 199 ARG A C 1
ATOM 1594 O O . ARG A 1 199 ? -3.394 4.041 30.659 1.00 76.81 199 ARG A O 1
ATOM 1601 N N . SER A 1 200 ? -3.821 3.100 32.654 1.00 83.75 200 SER A N 1
ATOM 1602 C CA . SER A 1 200 ? -3.987 1.748 32.129 1.00 83.75 200 SER A CA 1
ATOM 1603 C C . SER A 1 200 ? -5.214 1.671 31.214 1.00 83.75 200 SER A C 1
ATOM 1605 O O . SER A 1 200 ? -6.278 2.169 31.600 1.00 83.75 200 SER A O 1
ATOM 1607 N N . PRO A 1 201 ? -5.092 1.044 30.032 1.00 88.62 201 PRO A N 1
ATOM 1608 C CA . PRO A 1 201 ? -6.247 0.725 29.209 1.00 88.62 201 PRO A CA 1
ATOM 1609 C C . PRO A 1 201 ? -7.150 -0.299 29.911 1.00 88.62 201 PRO A C 1
ATOM 1611 O O . PRO A 1 201 ? -6.732 -0.976 30.855 1.00 88.62 201 PRO A O 1
ATOM 1614 N N . ALA A 1 202 ? -8.403 -0.407 29.462 1.00 88.62 202 ALA A N 1
ATOM 1615 C CA . ALA A 1 202 ? -9.282 -1.488 29.898 1.00 88.62 202 ALA A CA 1
ATOM 1616 C C . ALA A 1 202 ? -8.679 -2.853 29.520 1.00 88.62 202 ALA A C 1
ATOM 1618 O O . ALA A 1 202 ? -7.936 -2.960 28.547 1.00 88.62 202 ALA A O 1
ATOM 1619 N N . SER A 1 203 ? -9.015 -3.910 30.262 1.00 89.25 203 SER A N 1
ATOM 1620 C CA . SER A 1 203 ? -8.452 -5.252 30.038 1.00 89.25 203 SER A CA 1
ATOM 1621 C C . SER A 1 203 ? -8.813 -5.871 28.681 1.00 89.25 203 SER A C 1
ATOM 1623 O O . SER A 1 203 ? -8.241 -6.886 28.302 1.00 89.25 203 SER A O 1
ATOM 1625 N N . ASP A 1 204 ? -9.789 -5.301 27.977 1.00 90.31 204 ASP A N 1
ATOM 1626 C CA . ASP A 1 204 ? -10.250 -5.692 26.645 1.00 90.31 204 ASP A CA 1
ATOM 1627 C C . ASP A 1 204 ? -9.907 -4.646 25.569 1.00 90.31 204 ASP A C 1
ATOM 1629 O O . ASP A 1 204 ? -10.495 -4.646 24.484 1.00 90.31 204 ASP A O 1
ATOM 1633 N N . ALA A 1 205 ? -8.977 -3.730 25.856 1.00 93.25 205 ALA A N 1
ATOM 1634 C CA . ALA A 1 205 ? -8.623 -2.665 24.936 1.00 93.25 205 ALA A CA 1
ATOM 1635 C C . ALA A 1 205 ? -7.960 -3.210 23.672 1.00 93.25 205 ALA A C 1
ATOM 1637 O O . ALA A 1 205 ? -6.803 -3.624 23.680 1.00 93.25 205 ALA A O 1
ATOM 1638 N N . ALA A 1 206 ? -8.697 -3.194 22.564 1.00 95.62 206 ALA A N 1
ATOM 1639 C CA . ALA A 1 206 ? -8.195 -3.657 21.283 1.00 95.62 206 ALA A CA 1
ATOM 1640 C C . ALA A 1 206 ? -8.961 -3.067 20.098 1.00 95.62 206 ALA A C 1
ATOM 1642 O O . ALA A 1 206 ? -10.175 -2.854 20.155 1.00 95.62 206 ALA A O 1
ATOM 1643 N N . MET A 1 207 ? -8.259 -2.921 18.975 1.00 97.12 207 MET A N 1
ATOM 1644 C CA . MET A 1 207 ? -8.912 -2.884 17.671 1.00 97.12 207 MET A CA 1
ATOM 1645 C C . MET A 1 207 ? -9.247 -4.318 17.259 1.00 97.12 207 MET A C 1
ATOM 1647 O O . MET A 1 207 ? -8.380 -5.195 17.258 1.00 97.12 207 MET A O 1
ATOM 1651 N N . GLN A 1 208 ? -10.498 -4.559 16.880 1.00 97.69 208 GLN A N 1
ATOM 1652 C CA . GLN A 1 208 ? -10.956 -5.856 16.392 1.00 97.69 208 GLN A CA 1
ATOM 1653 C C . GLN A 1 208 ? -11.291 -5.765 14.908 1.00 97.69 208 GLN A C 1
ATOM 1655 O O . GLN A 1 208 ? -12.000 -4.857 14.477 1.00 97.69 208 GLN A O 1
ATOM 1660 N N . VAL A 1 209 ? -10.819 -6.729 14.123 1.00 98.25 209 VAL A N 1
ATOM 1661 C CA . VAL A 1 209 ? -11.039 -6.798 12.678 1.00 98.25 209 VAL A CA 1
ATOM 1662 C C . VAL A 1 209 ? -11.627 -8.154 12.325 1.00 98.25 209 VAL A C 1
ATOM 1664 O O . VAL A 1 209 ? -11.002 -9.192 12.516 1.00 98.25 209 VAL A O 1
ATOM 1667 N N . GLY A 1 210 ? -12.849 -8.152 11.800 1.00 97.56 210 GLY A N 1
ATOM 1668 C CA . GLY A 1 210 ? -13.530 -9.371 11.373 1.00 97.56 210 GLY A CA 1
ATOM 1669 C C . GLY A 1 210 ? -13.034 -9.850 10.013 1.00 97.56 210 GLY A C 1
ATOM 1670 O O . GLY A 1 210 ? -12.907 -11.047 9.784 1.00 97.56 210 GLY A O 1
ATOM 1671 N N . TYR A 1 211 ? -12.752 -8.917 9.100 1.00 97.31 211 TYR A N 1
ATOM 1672 C CA . TYR A 1 211 ? -12.122 -9.225 7.820 1.00 97.31 211 TYR A CA 1
ATOM 1673 C C . TYR A 1 211 ? -11.527 -7.981 7.166 1.00 97.31 211 TYR A C 1
ATOM 1675 O O . TYR A 1 211 ? -11.976 -6.857 7.402 1.00 97.31 211 TYR A O 1
ATOM 1683 N N . PHE A 1 212 ? -10.601 -8.239 6.249 1.00 97.12 212 PHE A N 1
ATOM 1684 C CA . PHE A 1 212 ? -10.219 -7.357 5.157 1.00 97.12 212 PHE A CA 1
ATOM 1685 C C . PHE A 1 212 ? -10.635 -8.012 3.835 1.00 97.12 212 PHE A C 1
ATOM 1687 O O . PHE A 1 212 ? -10.532 -9.232 3.683 1.00 97.12 212 PHE A O 1
ATOM 1694 N N . LYS A 1 213 ? -11.115 -7.214 2.883 1.00 97.38 213 LYS A N 1
ATOM 1695 C CA . LYS A 1 213 ? -11.404 -7.651 1.518 1.00 97.38 213 LYS A CA 1
ATOM 1696 C C . LYS A 1 213 ? -10.875 -6.633 0.526 1.00 97.38 213 LYS A C 1
ATOM 1698 O O . LYS A 1 213 ? -11.040 -5.428 0.702 1.00 97.38 213 LYS A O 1
ATOM 1703 N N . T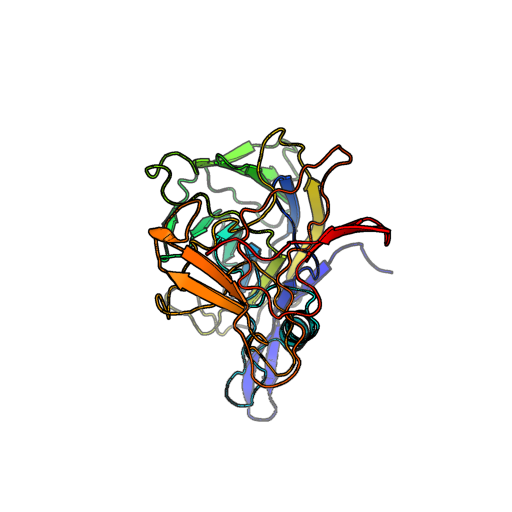YR A 1 214 ? -10.313 -7.155 -0.552 1.00 97.25 214 TYR A N 1
ATOM 1704 C CA . TYR A 1 214 ? -9.921 -6.390 -1.719 1.00 97.25 214 TYR A CA 1
ATOM 1705 C C . TYR A 1 214 ? -10.668 -6.919 -2.938 1.00 97.25 214 TYR A C 1
ATOM 1707 O O . TYR A 1 214 ? -10.728 -8.127 -3.169 1.00 97.25 214 TYR A O 1
ATOM 1715 N N . TYR A 1 215 ? -11.223 -6.001 -3.718 1.00 95.62 215 TYR A N 1
ATOM 1716 C CA . TYR A 1 215 ? -11.902 -6.296 -4.966 1.00 95.62 215 TYR A CA 1
ATOM 1717 C C . TYR A 1 215 ? -11.197 -5.527 -6.079 1.00 95.62 215 TYR A C 1
ATOM 1719 O O . TYR A 1 215 ? -11.397 -4.318 -6.244 1.00 95.62 215 TYR A O 1
ATOM 1727 N N . ALA A 1 216 ? -10.364 -6.240 -6.836 1.00 92.44 216 ALA A N 1
ATOM 1728 C CA . ALA A 1 216 ? -9.718 -5.698 -8.020 1.00 92.44 216 ALA A CA 1
ATOM 1729 C C . ALA A 1 216 ? -10.772 -5.214 -9.017 1.00 92.44 216 ALA A C 1
ATOM 1731 O O . ALA A 1 216 ? -11.755 -5.910 -9.292 1.00 92.44 216 ALA A O 1
ATOM 1732 N N . LYS A 1 217 ? -10.568 -4.024 -9.580 1.00 84.94 217 LYS A N 1
ATOM 1733 C CA . LYS A 1 217 ? -11.476 -3.463 -10.582 1.00 84.94 217 LYS A CA 1
ATOM 1734 C C . LYS A 1 217 ? -10.795 -3.440 -11.943 1.00 84.94 217 LYS A C 1
ATOM 1736 O O . LYS A 1 217 ? -9.714 -2.879 -12.081 1.00 84.94 217 LYS A O 1
ATOM 1741 N N . ILE A 1 218 ? -11.454 -4.002 -12.959 1.00 80.75 218 ILE A N 1
ATOM 1742 C CA . ILE A 1 218 ? -11.009 -3.854 -14.349 1.00 80.75 218 ILE A CA 1
ATOM 1743 C C . ILE A 1 218 ? -11.136 -2.380 -14.726 1.00 80.75 218 ILE A C 1
ATOM 1745 O O . ILE A 1 218 ? -12.219 -1.801 -14.640 1.00 80.75 218 ILE A O 1
ATOM 1749 N N . GLN A 1 219 ? -10.026 -1.795 -15.159 1.00 83.50 219 GLN A N 1
ATOM 1750 C CA . GLN A 1 219 ? -9.960 -0.430 -15.661 1.00 83.50 219 GLN A CA 1
ATOM 1751 C C . GLN A 1 219 ? -9.322 -0.473 -17.059 1.00 83.50 219 GLN A C 1
ATOM 1753 O O . GLN A 1 219 ? -8.095 -0.452 -17.175 1.00 83.50 219 GLN A O 1
ATOM 1758 N N . PRO A 1 220 ? -10.115 -0.630 -18.137 1.00 83.62 220 PRO A N 1
ATOM 1759 C CA . PRO A 1 220 ? -9.572 -0.762 -19.485 1.00 83.62 220 PRO A CA 1
ATOM 1760 C C . PRO A 1 220 ? -8.736 0.460 -19.880 1.00 83.62 220 PRO A C 1
ATOM 1762 O O . PRO A 1 220 ? -9.158 1.595 -19.678 1.00 83.62 220 PRO A O 1
ATOM 1765 N N . GLY A 1 221 ? -7.552 0.223 -20.448 1.00 84.44 221 GLY A N 1
ATOM 1766 C CA . GLY A 1 221 ? -6.647 1.285 -20.906 1.00 84.44 221 GLY A CA 1
ATOM 1767 C C . GLY A 1 221 ? -5.847 1.985 -19.802 1.00 84.44 221 GLY A C 1
ATOM 1768 O O . GLY A 1 221 ? -5.026 2.843 -20.112 1.00 84.44 221 GLY A O 1
ATOM 1769 N N . VAL A 1 222 ? -6.041 1.616 -18.536 1.00 87.06 222 VAL A N 1
ATOM 1770 C CA . VAL A 1 222 ? -5.283 2.178 -17.415 1.00 87.06 222 VAL A CA 1
ATOM 1771 C C . VAL A 1 222 ? -3.934 1.483 -17.282 1.00 87.06 222 VAL A C 1
ATOM 1773 O O . VAL A 1 222 ? -3.844 0.256 -17.345 1.00 87.06 222 VAL A O 1
ATOM 1776 N N . ASN A 1 223 ? -2.882 2.276 -17.075 1.00 87.25 223 ASN A N 1
ATOM 1777 C CA . ASN A 1 223 ? -1.558 1.749 -16.784 1.00 87.25 223 ASN A CA 1
ATOM 1778 C C . ASN A 1 223 ? -1.531 1.151 -15.369 1.00 87.25 223 ASN A C 1
ATOM 1780 O O . ASN A 1 223 ? -1.919 1.804 -14.403 1.00 87.25 223 ASN A O 1
ATOM 1784 N N . LEU A 1 224 ? -1.077 -0.098 -15.268 1.00 89.12 224 LEU A N 1
ATOM 1785 C CA . LEU A 1 224 ? -0.950 -0.838 -14.010 1.00 89.12 224 LEU A CA 1
ATOM 1786 C C . LEU A 1 224 ? 0.495 -0.886 -13.502 1.00 89.12 224 LEU A C 1
ATOM 1788 O O . LEU A 1 224 ? 0.764 -1.561 -12.516 1.00 89.12 224 LEU A O 1
ATOM 1792 N N . ILE A 1 225 ? 1.421 -0.187 -14.157 1.00 89.88 225 ILE A N 1
ATOM 1793 C CA . ILE A 1 225 ? 2.789 -0.002 -13.680 1.00 89.88 225 ILE A CA 1
ATOM 1794 C C . ILE A 1 225 ? 2.863 1.317 -12.921 1.00 89.88 225 ILE A C 1
ATOM 1796 O O . ILE A 1 225 ? 2.587 2.383 -13.477 1.00 89.88 225 ILE A O 1
ATOM 1800 N N . GLY A 1 226 ? 3.249 1.236 -11.650 1.00 88.38 226 GLY A N 1
ATOM 1801 C CA . GLY A 1 226 ? 3.493 2.412 -10.828 1.00 88.38 226 GLY A CA 1
ATOM 1802 C C . GLY A 1 226 ? 4.728 3.173 -11.286 1.00 88.38 226 GLY A C 1
ATOM 1803 O O . GLY A 1 226 ? 5.688 2.552 -11.733 1.00 88.38 226 GLY A O 1
ATOM 1804 N N . ASN A 1 227 ? 4.730 4.502 -11.186 1.00 88.25 227 ASN A N 1
ATOM 1805 C CA . ASN A 1 227 ? 5.893 5.327 -11.542 1.00 88.25 227 ASN A CA 1
ATOM 1806 C C . ASN A 1 227 ? 6.576 4.924 -12.874 1.00 88.25 227 ASN A C 1
ATOM 1808 O O . ASN A 1 227 ? 7.799 4.782 -12.939 1.00 88.25 227 ASN A O 1
ATOM 1812 N N . ALA A 1 228 ? 5.798 4.673 -13.934 1.00 89.00 228 ALA A N 1
ATOM 1813 C CA . ALA A 1 228 ? 6.319 4.092 -15.179 1.00 89.00 228 ALA A CA 1
ATOM 1814 C C . ALA A 1 228 ? 7.364 4.971 -15.900 1.00 89.00 228 ALA A C 1
ATOM 1816 O O . ALA A 1 228 ? 8.158 4.461 -16.686 1.00 89.00 228 ALA A O 1
ATOM 1817 N N . GLY A 1 229 ? 7.353 6.282 -15.637 1.00 87.56 229 GLY A N 1
ATOM 1818 C CA . GLY A 1 229 ? 8.337 7.244 -16.141 1.00 87.56 229 GLY A CA 1
ATOM 1819 C C . GLY A 1 229 ? 9.491 7.540 -15.180 1.00 87.56 229 GLY A C 1
ATOM 1820 O O . GLY A 1 229 ? 10.344 8.341 -15.519 1.00 87.56 229 GLY A O 1
ATOM 1821 N N . PHE A 1 230 ? 9.537 6.927 -13.991 1.00 88.44 230 PHE A N 1
ATOM 1822 C CA . PHE A 1 230 ? 10.547 7.212 -12.958 1.00 88.44 230 PHE A CA 1
ATOM 1823 C C . PHE A 1 230 ? 10.570 8.676 -12.476 1.00 88.44 230 PHE A C 1
ATOM 1825 O O . PHE A 1 230 ? 11.602 9.177 -12.031 1.00 88.44 230 PHE A O 1
ATOM 1832 N N . GLU A 1 231 ? 9.428 9.363 -12.540 1.00 85.62 231 GLU A N 1
ATOM 1833 C CA . GLU A 1 231 ? 9.307 10.786 -12.206 1.00 85.62 231 GLU A CA 1
ATOM 1834 C C . GLU A 1 231 ? 9.197 11.050 -10.696 1.00 85.62 231 GLU A C 1
ATOM 1836 O O . GLU A 1 231 ? 9.447 12.172 -10.254 1.00 85.62 231 GLU A O 1
ATOM 1841 N N . TYR A 1 232 ? 8.840 10.050 -9.881 1.00 84.38 232 TYR A N 1
ATOM 1842 C CA . TYR A 1 232 ? 8.760 10.250 -8.430 1.00 84.38 232 TYR A CA 1
ATOM 1843 C C . TYR A 1 232 ? 10.151 10.503 -7.838 1.00 84.38 232 TYR A C 1
ATOM 1845 O O . TYR A 1 232 ? 11.102 9.770 -8.109 1.00 84.38 232 TYR A O 1
ATOM 1853 N N . SER A 1 233 ? 10.248 11.514 -6.976 1.00 75.50 233 SER A N 1
ATOM 1854 C CA . SER A 1 233 ? 11.454 11.850 -6.217 1.00 75.50 233 SER A CA 1
ATOM 1855 C C . SER A 1 233 ? 11.190 11.772 -4.717 1.00 75.50 233 SER A C 1
ATOM 1857 O O . SER A 1 233 ? 10.104 12.132 -4.263 1.00 75.50 233 SER A O 1
ATOM 1859 N N . ASN A 1 234 ? 12.184 11.342 -3.938 1.00 65.19 234 ASN A N 1
ATOM 1860 C CA . ASN A 1 234 ? 12.064 11.283 -2.484 1.00 65.19 234 ASN A CA 1
ATOM 1861 C C . ASN A 1 234 ? 12.000 12.707 -1.898 1.00 65.19 234 ASN A C 1
ATOM 1863 O O . ASN A 1 234 ? 12.672 13.617 -2.381 1.00 65.19 234 ASN A O 1
ATOM 1867 N N . ARG A 1 235 ? 11.207 12.881 -0.837 1.00 56.00 235 ARG A N 1
ATOM 1868 C CA . ARG A 1 235 ? 11.067 14.121 -0.063 1.00 56.00 235 ARG A CA 1
ATOM 1869 C C . ARG A 1 235 ? 12.377 14.559 0.600 1.00 56.00 235 ARG A C 1
ATOM 1871 O O . ARG A 1 235 ? 12.627 15.756 0.688 1.00 56.00 235 ARG A O 1
ATOM 1878 N N . ALA A 1 236 ? 13.155 13.610 1.126 1.00 50.69 236 ALA A N 1
ATOM 1879 C CA . ALA A 1 236 ? 14.410 13.908 1.826 1.00 50.69 236 ALA A CA 1
ATOM 1880 C C . ALA A 1 236 ? 15.564 14.171 0.847 1.00 50.69 236 ALA A C 1
ATOM 1882 O O . ALA A 1 236 ? 16.367 15.069 1.075 1.00 50.69 236 ALA A O 1
ATOM 1883 N N . ASP A 1 237 ? 15.564 13.454 -0.280 1.00 51.38 237 ASP A N 1
ATOM 1884 C CA . ASP A 1 237 ? 16.635 13.468 -1.270 1.00 51.38 237 ASP A CA 1
ATOM 1885 C C . ASP A 1 237 ? 16.028 13.600 -2.669 1.00 51.38 237 ASP A C 1
ATOM 1887 O O . ASP A 1 237 ? 15.867 12.619 -3.398 1.00 51.38 237 ASP A O 1
ATOM 1891 N N . ALA A 1 238 ? 15.694 14.823 -3.090 1.00 48.41 238 ALA A N 1
ATOM 1892 C CA . ALA A 1 238 ? 15.290 15.083 -4.478 1.00 48.41 238 ALA A CA 1
ATOM 1893 C C . ALA A 1 238 ? 16.383 14.667 -5.499 1.00 48.41 238 ALA A C 1
ATOM 1895 O O . ALA A 1 238 ? 16.094 14.489 -6.685 1.00 48.41 238 ALA A O 1
ATOM 1896 N N . SER A 1 239 ? 17.614 14.465 -5.012 1.00 48.31 239 SER A N 1
ATOM 1897 C CA . SER A 1 239 ? 18.796 13.905 -5.679 1.00 48.31 239 SER A CA 1
ATOM 1898 C C . SER A 1 239 ? 18.900 12.373 -5.633 1.00 48.31 239 SER A C 1
ATOM 1900 O O . SER A 1 239 ? 19.840 11.817 -6.193 1.00 48.31 239 SER A O 1
ATOM 1902 N N . GLY A 1 240 ? 17.984 11.675 -4.958 1.00 61.31 240 GLY A N 1
ATOM 1903 C CA . GLY A 1 240 ? 17.999 10.222 -4.863 1.00 61.31 240 GLY A CA 1
ATOM 1904 C C . GLY A 1 240 ? 17.810 9.589 -6.240 1.00 61.31 240 GLY A C 1
ATOM 1905 O O . GLY A 1 240 ? 16.786 9.797 -6.896 1.00 61.31 240 GLY A O 1
ATOM 1906 N N . ASN A 1 241 ? 18.784 8.783 -6.658 1.00 77.50 241 ASN A N 1
ATOM 1907 C CA . ASN A 1 241 ? 18.775 8.065 -7.932 1.00 77.50 241 ASN A CA 1
ATOM 1908 C C . ASN A 1 241 ? 18.031 6.718 -7.825 1.00 77.50 241 ASN A C 1
ATOM 1910 O O . ASN A 1 241 ? 18.369 5.766 -8.520 1.00 77.50 241 ASN A O 1
ATOM 1914 N N . TYR A 1 242 ? 17.025 6.607 -6.954 1.00 80.25 242 TYR A N 1
ATOM 1915 C CA . TYR A 1 242 ? 16.314 5.349 -6.711 1.00 80.25 242 TYR A CA 1
ATOM 1916 C C . TYR A 1 242 ? 14.993 5.285 -7.488 1.00 80.25 242 TYR A C 1
ATOM 1918 O O . TYR A 1 242 ? 14.241 6.264 -7.496 1.00 80.25 242 TYR A O 1
ATOM 1926 N N . PRO A 1 243 ? 14.652 4.138 -8.098 1.00 86.06 243 PRO A N 1
ATOM 1927 C CA . PRO A 1 243 ? 13.376 3.970 -8.778 1.00 86.06 243 PRO A CA 1
ATOM 1928 C C . PRO A 1 243 ? 12.257 3.699 -7.761 1.00 86.06 243 PRO A C 1
ATOM 1930 O O . PRO A 1 243 ? 11.937 2.561 -7.428 1.00 86.06 243 PRO A O 1
ATOM 1933 N N . ILE A 1 244 ? 11.654 4.773 -7.243 1.00 86.19 244 ILE A N 1
ATOM 1934 C CA . ILE A 1 244 ? 10.530 4.713 -6.290 1.00 86.19 244 ILE A CA 1
ATOM 1935 C C . ILE A 1 244 ? 9.395 3.853 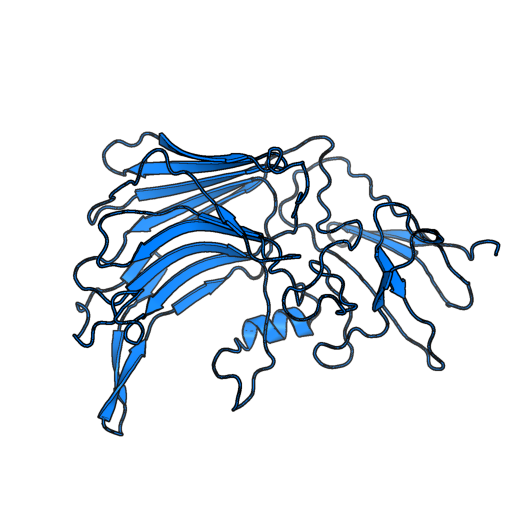-6.862 1.00 86.19 244 ILE A C 1
ATOM 1937 O O . ILE A 1 244 ? 8.987 4.041 -8.009 1.00 86.19 244 ILE A O 1
ATOM 1941 N N . GLY A 1 245 ? 8.882 2.922 -6.057 1.00 86.81 245 GLY A N 1
ATOM 1942 C CA . GLY A 1 245 ? 7.846 1.961 -6.449 1.00 86.81 245 GLY A CA 1
ATOM 1943 C C . GLY A 1 245 ? 8.347 0.759 -7.259 1.00 86.81 245 GLY A C 1
ATOM 1944 O O . GLY A 1 245 ? 7.542 -0.093 -7.627 1.00 86.81 245 GLY A O 1
ATOM 1945 N N . TRP A 1 246 ? 9.653 0.647 -7.518 1.00 90.56 246 TRP A N 1
ATOM 1946 C CA . TRP A 1 246 ? 10.254 -0.488 -8.223 1.00 90.56 246 TRP A CA 1
ATOM 1947 C C . TRP A 1 246 ? 11.109 -1.360 -7.301 1.00 90.56 246 TRP A C 1
ATOM 1949 O O . TRP A 1 246 ? 11.671 -0.912 -6.297 1.00 90.56 246 TRP A O 1
ATOM 1959 N N . ILE A 1 247 ? 11.178 -2.644 -7.644 1.00 90.69 247 ILE A N 1
ATOM 1960 C CA . ILE A 1 247 ? 12.050 -3.626 -7.010 1.00 90.69 247 ILE A CA 1
ATOM 1961 C C . ILE A 1 247 ? 13.326 -3.711 -7.839 1.00 90.69 247 ILE A C 1
ATOM 1963 O O . ILE A 1 247 ? 13.272 -4.077 -9.014 1.00 90.69 247 ILE A O 1
ATOM 1967 N N . GLU A 1 248 ? 14.454 -3.437 -7.199 1.00 87.12 248 GLU A N 1
ATOM 1968 C CA . GLU A 1 248 ? 15.785 -3.617 -7.769 1.00 87.12 248 GLU A CA 1
ATOM 1969 C C . GLU A 1 248 ? 16.432 -4.853 -7.184 1.00 87.12 248 GLU A C 1
ATOM 1971 O O . GLU A 1 248 ? 16.317 -5.064 -5.980 1.00 87.12 248 GLU A O 1
ATOM 1976 N N . THR A 1 249 ? 17.143 -5.617 -8.013 1.00 79.94 249 THR A N 1
ATOM 1977 C CA . THR A 1 249 ? 18.023 -6.666 -7.503 1.00 79.94 249 THR A CA 1
ATOM 1978 C C . THR A 1 249 ? 19.182 -6.067 -6.724 1.00 79.94 249 THR A C 1
ATOM 1980 O O . THR A 1 249 ? 19.872 -5.156 -7.199 1.00 79.94 249 THR A O 1
ATOM 1983 N N . ARG A 1 250 ? 19.375 -6.589 -5.510 1.00 71.81 250 ARG A N 1
ATOM 1984 C CA . ARG A 1 250 ? 20.404 -6.137 -4.574 1.00 71.81 250 ARG A CA 1
ATOM 1985 C C . ARG A 1 250 ? 21.334 -7.291 -4.234 1.00 71.81 250 ARG A C 1
ATOM 1987 O O . ARG A 1 250 ? 20.888 -8.369 -3.860 1.00 71.81 250 ARG A O 1
ATOM 1994 N N . ASN A 1 251 ? 22.637 -7.037 -4.326 1.00 61.41 251 ASN A N 1
ATOM 1995 C CA . ASN A 1 251 ? 23.653 -7.961 -3.817 1.00 61.41 251 ASN A CA 1
ATOM 1996 C C . ASN A 1 251 ? 24.058 -7.630 -2.368 1.00 61.41 251 ASN A C 1
ATOM 1998 O O . ASN A 1 251 ? 24.535 -8.519 -1.668 1.00 61.41 251 ASN A O 1
ATOM 2002 N N . TYR A 1 252 ? 23.859 -6.383 -1.908 1.00 48.47 252 TYR A N 1
ATOM 2003 C CA . TYR A 1 252 ? 24.238 -5.919 -0.567 1.00 48.47 252 TYR A C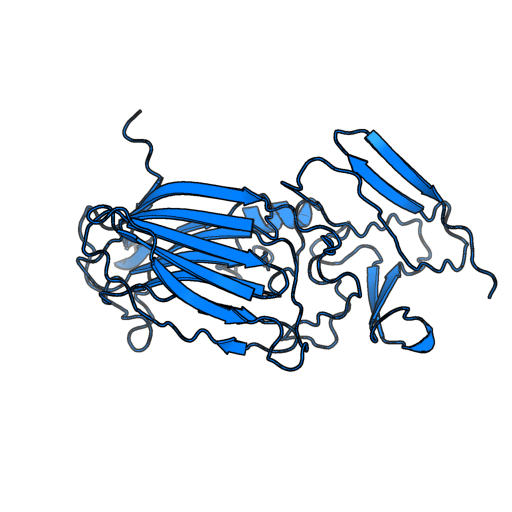A 1
ATOM 2004 C C . TYR A 1 252 ? 23.283 -4.826 -0.051 1.00 48.47 252 TYR A C 1
ATOM 2006 O O . TYR A 1 252 ? 23.264 -3.722 -0.585 1.00 48.47 252 TYR A O 1
ATOM 2014 N N . GLY A 1 253 ? 22.523 -5.102 1.014 1.00 57.72 253 GLY A N 1
ATOM 2015 C CA . GLY A 1 253 ? 21.710 -4.083 1.697 1.00 57.72 253 GLY A CA 1
ATOM 2016 C C . GLY A 1 253 ? 20.703 -3.365 0.784 1.00 57.72 253 GLY A C 1
ATOM 2017 O O . GLY A 1 253 ? 20.011 -4.010 -0.001 1.00 57.72 253 GLY A O 1
ATOM 2018 N N . PHE A 1 254 ? 20.600 -2.035 0.907 1.00 58.62 254 PHE A N 1
ATOM 2019 C CA . PHE A 1 254 ? 19.694 -1.194 0.106 1.00 58.62 254 PHE A CA 1
ATOM 2020 C C . PHE A 1 254 ? 20.279 -0.696 -1.219 1.00 58.62 254 PHE A C 1
ATOM 2022 O O . PHE A 1 254 ? 19.528 -0.140 -2.026 1.00 58.62 254 PHE A O 1
ATOM 2029 N N . ASP A 1 255 ? 21.569 -0.917 -1.467 1.00 63.09 255 ASP A N 1
ATOM 2030 C CA . ASP A 1 255 ? 22.232 -0.398 -2.656 1.00 63.09 255 ASP A CA 1
ATOM 2031 C C . ASP A 1 255 ? 21.852 -1.245 -3.883 1.00 63.09 255 ASP A C 1
ATOM 2033 O O . ASP A 1 255 ? 22.127 -2.453 -3.922 1.00 63.09 255 ASP A O 1
ATOM 2037 N N . PRO A 1 256 ? 21.183 -0.656 -4.895 1.00 66.06 256 PRO A N 1
ATOM 2038 C CA . PRO A 1 256 ? 20.845 -1.385 -6.105 1.00 66.06 256 PRO A CA 1
ATOM 2039 C C . PRO A 1 256 ? 22.119 -1.781 -6.848 1.00 66.06 256 PRO A C 1
ATOM 2041 O O . PRO A 1 256 ? 23.066 -1.001 -6.923 1.00 66.06 256 PRO A O 1
ATOM 2044 N N . GLU A 1 257 ? 22.136 -2.978 -7.445 1.00 68.44 257 GLU A N 1
ATOM 2045 C CA . GLU A 1 257 ? 23.379 -3.530 -7.989 1.00 68.44 257 GLU A CA 1
ATOM 2046 C C . GLU A 1 257 ? 24.017 -2.609 -9.035 1.00 68.44 257 GLU A C 1
ATOM 2048 O O . GLU A 1 257 ? 25.226 -2.415 -8.970 1.00 68.44 257 GLU A O 1
ATOM 2053 N N . ARG A 1 258 ? 23.226 -2.034 -9.960 1.00 81.06 258 ARG A N 1
ATOM 2054 C CA . ARG A 1 258 ? 23.669 -1.074 -11.000 1.00 81.06 258 ARG A CA 1
ATOM 2055 C C . ARG A 1 258 ? 22.540 -0.223 -11.599 1.00 81.06 258 ARG A C 1
ATOM 2057 O O . ARG A 1 258 ? 22.655 0.219 -12.739 1.00 81.06 258 ARG A O 1
ATOM 2064 N N . SER A 1 259 ? 21.435 -0.015 -10.890 1.00 86.94 259 SER A N 1
ATOM 2065 C CA . SER A 1 259 ? 20.330 0.805 -11.400 1.00 86.94 259 SER A CA 1
ATOM 2066 C C . SER A 1 259 ? 20.342 2.195 -10.780 1.00 86.94 259 SER A C 1
ATOM 2068 O O . SER A 1 259 ? 20.408 2.316 -9.557 1.00 86.94 259 SER A O 1
ATOM 2070 N N . ALA A 1 260 ? 20.171 3.223 -11.599 1.00 87.38 260 ALA A N 1
ATOM 2071 C CA . ALA A 1 260 ? 20.003 4.589 -11.134 1.00 87.38 260 ALA A CA 1
ATOM 2072 C C . ALA A 1 260 ? 18.892 5.284 -11.925 1.00 87.38 260 ALA A C 1
ATOM 2074 O O . ALA A 1 260 ? 18.772 5.114 -13.134 1.00 87.38 260 ALA A O 1
ATOM 2075 N N . VAL A 1 261 ? 18.077 6.096 -11.261 1.00 89.06 261 VAL A N 1
ATOM 2076 C CA . VAL A 1 261 ? 17.212 7.071 -11.926 1.00 89.06 261 VAL A CA 1
ATOM 2077 C C . VAL A 1 261 ? 18.020 8.337 -12.145 1.00 89.06 261 VAL A C 1
ATOM 2079 O O . VAL A 1 261 ? 18.521 8.915 -11.188 1.00 89.06 261 VAL A O 1
ATOM 2082 N N . THR A 1 262 ? 18.114 8.788 -13.389 1.00 87.81 262 THR A N 1
ATOM 2083 C CA . THR A 1 262 ? 18.857 9.993 -13.768 1.00 87.81 262 THR A CA 1
ATOM 2084 C C . THR A 1 262 ? 17.962 10.984 -14.513 1.00 87.81 262 THR A C 1
ATOM 2086 O O . THR A 1 262 ? 16.824 10.668 -14.864 1.00 87.81 262 THR A O 1
ATOM 2089 N N . THR A 1 263 ? 18.464 12.201 -14.732 1.00 85.94 263 THR A N 1
ATOM 2090 C CA . THR A 1 263 ? 17.743 13.301 -15.388 1.00 85.94 263 THR A CA 1
ATOM 2091 C C . THR A 1 263 ? 18.438 13.697 -16.687 1.00 85.94 263 THR A C 1
ATOM 2093 O O . THR A 1 263 ? 19.588 14.124 -16.686 1.00 85.94 263 THR A O 1
ATOM 2096 N N . ASN A 1 264 ? 17.753 13.537 -17.820 1.00 82.31 264 ASN A N 1
ATOM 2097 C CA . ASN A 1 264 ? 18.172 14.099 -19.108 1.00 82.31 264 ASN A CA 1
ATOM 2098 C C . ASN A 1 264 ? 17.005 14.022 -20.095 1.00 82.31 264 ASN A C 1
ATOM 2100 O O . ASN A 1 264 ? 16.716 12.952 -20.629 1.00 82.31 264 ASN A O 1
ATOM 2104 N N . ILE A 1 265 ? 16.383 15.165 -20.383 1.00 78.62 265 ILE A N 1
ATOM 2105 C CA . ILE A 1 265 ? 15.215 15.239 -21.269 1.00 78.62 265 ILE A CA 1
ATOM 2106 C C . ILE A 1 265 ? 15.495 14.749 -22.701 1.00 78.62 265 ILE A C 1
ATOM 2108 O O . ILE A 1 265 ? 14.589 14.278 -23.375 1.00 78.62 265 ILE A O 1
ATOM 2112 N N . ALA A 1 266 ? 16.747 14.796 -23.174 1.00 84.38 266 ALA A N 1
ATOM 2113 C CA . ALA A 1 266 ? 17.110 14.280 -24.499 1.00 84.38 266 ALA A CA 1
ATOM 2114 C C . ALA A 1 266 ? 17.098 12.738 -24.571 1.00 84.38 266 ALA A C 1
ATOM 2116 O O . ALA A 1 266 ? 17.054 12.148 -25.656 1.00 84.38 266 ALA A O 1
ATOM 2117 N N . ASN A 1 267 ? 17.148 12.079 -23.412 1.00 81.38 267 ASN A N 1
ATOM 2118 C CA . ASN A 1 267 ? 17.145 10.625 -23.284 1.00 81.38 267 ASN A CA 1
ATOM 2119 C C . ASN A 1 267 ? 15.818 10.077 -22.750 1.00 81.38 267 ASN A C 1
ATOM 2121 O O . ASN A 1 267 ? 15.654 8.857 -22.701 1.00 81.38 267 ASN A O 1
ATOM 2125 N N . THR A 1 268 ? 14.873 10.939 -22.370 1.00 85.62 268 THR A N 1
ATOM 2126 C CA . THR A 1 268 ? 13.575 10.523 -21.838 1.00 85.62 268 THR A CA 1
ATOM 2127 C C . THR A 1 268 ? 12.553 10.390 -22.963 1.00 85.62 268 THR A C 1
ATOM 2129 O O . THR A 1 268 ? 12.588 11.101 -23.964 1.00 85.62 268 THR A O 1
ATOM 2132 N N . ASN A 1 269 ? 11.627 9.442 -22.815 1.00 84.62 269 ASN A N 1
ATOM 2133 C CA . ASN A 1 269 ? 10.454 9.346 -23.692 1.00 84.62 269 ASN A CA 1
ATOM 2134 C C . ASN A 1 269 ? 9.241 10.095 -23.116 1.00 84.62 269 ASN A C 1
ATOM 2136 O O . ASN A 1 269 ? 8.327 10.479 -23.838 1.00 84.62 269 ASN A O 1
ATOM 2140 N N . TYR A 1 270 ? 9.224 10.270 -21.799 1.00 83.69 270 TYR A N 1
ATOM 2141 C CA . TYR A 1 270 ? 8.209 10.987 -21.048 1.00 83.69 270 TYR A CA 1
ATOM 2142 C C . TYR A 1 270 ? 8.898 11.682 -19.877 1.00 83.69 270 TYR A C 1
ATOM 2144 O O . TYR A 1 270 ? 9.848 11.128 -19.330 1.00 83.69 270 TYR A O 1
ATOM 2152 N N . GLY A 1 271 ? 8.421 12.869 -19.505 1.00 86.25 271 GLY A N 1
ATOM 2153 C CA . GLY A 1 271 ? 8.957 13.611 -18.369 1.00 86.25 271 GLY A CA 1
ATOM 2154 C C . GLY A 1 271 ? 10.448 13.931 -18.499 1.00 86.25 271 GLY A C 1
ATOM 2155 O O . GLY A 1 271 ? 10.957 14.203 -19.589 1.00 86.25 271 GLY A O 1
ATOM 2156 N N . SER A 1 272 ? 11.140 13.949 -17.367 1.00 86.94 272 SER A N 1
ATOM 2157 C CA . SER A 1 272 ? 12.532 14.394 -17.259 1.00 86.94 272 SER A CA 1
ATOM 2158 C C . SER A 1 272 ? 13.478 13.321 -16.729 1.00 86.94 272 SER A C 1
ATOM 2160 O O . SER A 1 272 ? 14.700 13.513 -16.770 1.00 86.94 272 SER A O 1
ATOM 2162 N N . ARG A 1 273 ? 12.931 12.199 -16.247 1.00 88.44 273 ARG A N 1
ATOM 2163 C CA . ARG A 1 273 ? 13.659 11.132 -15.569 1.00 88.44 273 ARG A CA 1
ATOM 2164 C C . ARG A 1 273 ? 13.569 9.822 -16.343 1.00 88.44 273 ARG A C 1
ATOM 2166 O O . ARG A 1 273 ? 12.641 9.558 -17.098 1.00 88.44 273 ARG A O 1
ATOM 2173 N N . TYR A 1 274 ? 14.599 9.005 -16.193 1.00 89.94 274 TYR A N 1
ATOM 2174 C CA . TYR A 1 274 ? 14.639 7.657 -16.746 1.00 89.94 274 TYR A CA 1
ATOM 2175 C C . TYR A 1 274 ? 15.571 6.792 -15.913 1.00 89.94 274 TYR A C 1
ATOM 2177 O O . TYR A 1 274 ? 16.467 7.284 -15.225 1.00 89.94 274 TYR A O 1
ATOM 2185 N N . LEU A 1 275 ? 15.348 5.489 -15.986 1.00 91.75 275 LEU A N 1
ATOM 2186 C CA . LEU A 1 275 ? 16.206 4.492 -15.378 1.00 91.75 275 LEU A CA 1
ATOM 2187 C C . LEU A 1 275 ? 17.389 4.176 -16.300 1.00 91.75 275 LEU A C 1
ATOM 2189 O O . LEU A 1 275 ? 17.203 3.905 -17.487 1.00 91.75 275 LEU A O 1
ATOM 2193 N N . VAL A 1 276 ? 18.592 4.143 -15.738 1.00 90.19 276 VAL A N 1
ATOM 2194 C CA . VAL A 1 276 ? 19.799 3.615 -16.370 1.00 90.19 276 VAL A CA 1
ATOM 2195 C C . VAL A 1 276 ? 20.281 2.385 -15.608 1.00 90.19 276 VAL A C 1
ATOM 2197 O O . VAL A 1 276 ? 20.281 2.359 -14.379 1.00 90.19 276 VAL A O 1
ATOM 2200 N N . HIS A 1 277 ? 20.697 1.361 -16.351 1.00 89.38 277 HIS A N 1
ATOM 2201 C CA . HIS A 1 277 ? 21.523 0.276 -15.827 1.00 89.38 277 HIS A CA 1
ATOM 2202 C C . HIS A 1 277 ? 22.969 0.555 -16.223 1.00 89.38 277 HIS A C 1
ATOM 2204 O O . HIS A 1 277 ? 23.315 0.485 -17.403 1.00 89.38 277 HIS A O 1
ATOM 2210 N N . GLU A 1 278 ? 23.792 0.935 -15.253 1.00 83.81 278 GLU A N 1
ATOM 2211 C CA . GLU A 1 278 ? 25.150 1.417 -15.493 1.00 83.81 278 GLU A CA 1
ATOM 2212 C C . GLU A 1 278 ? 26.110 0.281 -15.865 1.00 83.81 278 GLU A C 1
ATOM 2214 O O . GLU A 1 278 ? 25.994 -0.856 -15.398 1.00 83.81 278 GLU A O 1
ATOM 2219 N N . SER A 1 279 ? 27.091 0.598 -16.713 1.00 79.12 279 SER A N 1
ATOM 2220 C CA . SER A 1 279 ? 28.192 -0.314 -17.021 1.00 79.12 279 SER A CA 1
ATOM 2221 C C . SER A 1 279 ? 29.090 -0.520 -15.803 1.00 79.12 279 SER A C 1
ATOM 2223 O O . SER A 1 279 ? 29.343 0.422 -15.054 1.00 79.12 279 SER A O 1
ATOM 2225 N N . HIS A 1 280 ? 29.663 -1.714 -15.661 1.00 78.44 280 HIS A N 1
ATOM 2226 C CA . HIS A 1 280 ? 30.610 -2.022 -14.594 1.00 78.44 280 HIS A CA 1
ATOM 2227 C C . HIS A 1 280 ? 31.816 -2.814 -15.135 1.00 78.44 280 HIS A C 1
ATOM 2229 O O . HIS A 1 280 ? 31.634 -3.619 -16.051 1.00 78.44 280 HIS A O 1
ATOM 2235 N N . PRO A 1 281 ? 33.041 -2.627 -14.596 1.00 78.38 281 PRO A N 1
ATOM 2236 C CA . PRO A 1 281 ? 34.227 -3.375 -15.031 1.00 78.38 281 PRO A CA 1
ATOM 2237 C C . PRO A 1 281 ? 34.167 -4.879 -14.725 1.00 78.38 281 PRO A C 1
ATOM 2239 O O . PRO A 1 281 ? 34.896 -5.655 -15.338 1.00 78.38 281 PRO A O 1
ATOM 2242 N N . THR A 1 282 ? 33.314 -5.306 -13.792 1.00 81.81 282 THR A N 1
ATOM 2243 C CA . THR A 1 282 ? 33.072 -6.727 -13.494 1.00 81.81 282 THR A CA 1
ATOM 2244 C C . THR A 1 282 ? 31.699 -7.168 -14.002 1.00 81.81 282 THR A C 1
ATOM 2246 O O . THR A 1 282 ? 30.793 -6.334 -14.086 1.00 81.81 282 THR A O 1
ATOM 2249 N N . PRO A 1 283 ? 31.500 -8.470 -14.294 1.00 82.44 283 PRO A N 1
ATOM 2250 C CA . PRO A 1 283 ? 30.180 -9.002 -14.619 1.00 82.44 283 PRO A CA 1
ATOM 2251 C C . PRO A 1 283 ? 29.145 -8.635 -13.549 1.00 82.44 283 PRO A C 1
ATOM 2253 O O . PRO A 1 283 ? 29.440 -8.704 -12.356 1.00 82.44 283 PRO A O 1
ATOM 2256 N N . TYR A 1 284 ? 27.946 -8.259 -13.989 1.00 81.88 284 TYR A N 1
ATOM 2257 C CA . TYR A 1 284 ? 26.840 -7.835 -13.131 1.00 81.88 284 TYR A CA 1
ATOM 2258 C C . TYR A 1 284 ? 25.512 -8.399 -13.647 1.00 81.88 284 TYR A C 1
ATOM 2260 O O . TYR A 1 284 ? 25.389 -8.741 -14.830 1.00 81.88 284 TYR A O 1
ATOM 2268 N N . LYS A 1 285 ? 24.507 -8.482 -12.770 1.00 84.56 285 LYS A N 1
ATOM 2269 C CA . LYS A 1 285 ? 23.136 -8.867 -13.122 1.00 84.56 285 LYS A CA 1
ATOM 2270 C C . LYS A 1 285 ? 22.137 -7.899 -12.491 1.00 84.56 285 LYS A C 1
ATOM 2272 O O . LYS A 1 285 ? 21.593 -8.147 -11.429 1.00 84.56 285 LYS A O 1
ATOM 2277 N N . CYS A 1 286 ? 21.805 -6.834 -13.208 1.00 87.06 286 CYS A N 1
ATOM 2278 C CA . CYS A 1 286 ? 20.793 -5.889 -12.747 1.00 87.06 286 CYS A CA 1
ATOM 2279 C C . CYS A 1 286 ? 19.385 -6.289 -13.223 1.00 87.06 286 CYS A C 1
ATOM 2281 O O . CYS A 1 286 ? 19.202 -6.781 -14.340 1.00 87.06 286 CYS A O 1
ATOM 2283 N N . THR A 1 287 ? 18.371 -6.109 -12.376 1.00 90.25 287 THR A N 1
ATOM 2284 C CA . THR A 1 287 ? 16.957 -6.253 -12.742 1.00 90.25 287 THR A CA 1
ATOM 2285 C C . THR A 1 287 ? 16.133 -5.227 -11.983 1.00 90.25 287 THR A C 1
ATOM 2287 O O . THR A 1 287 ? 16.187 -5.185 -10.760 1.00 90.25 287 THR A O 1
ATOM 2290 N N . THR A 1 288 ? 15.321 -4.487 -12.732 1.00 92.81 288 THR A N 1
ATOM 2291 C CA . THR A 1 288 ? 14.304 -3.557 -12.235 1.00 92.81 288 THR A CA 1
ATOM 2292 C C . THR A 1 288 ? 12.942 -4.121 -12.593 1.00 92.81 288 THR A C 1
ATOM 2294 O O . THR A 1 288 ? 12.674 -4.385 -13.769 1.00 92.81 288 THR A O 1
ATOM 2297 N N . LYS A 1 289 ? 12.080 -4.358 -11.604 1.00 93.56 289 LYS A N 1
ATOM 2298 C CA . LYS A 1 289 ? 10.784 -5.018 -11.818 1.00 93.56 289 LYS A CA 1
ATOM 2299 C C . LYS A 1 289 ? 9.681 -4.446 -10.930 1.00 93.56 289 LYS A C 1
ATOM 2301 O O . LYS A 1 289 ? 9.938 -3.873 -9.876 1.00 93.56 289 LYS A O 1
ATOM 2306 N N . GLN A 1 290 ? 8.440 -4.689 -11.333 1.00 93.19 290 GLN A N 1
ATOM 2307 C CA . GLN A 1 290 ? 7.273 -4.631 -10.455 1.00 93.19 290 GLN A CA 1
ATOM 2308 C C . GLN A 1 290 ? 6.565 -5.980 -10.480 1.00 93.19 290 GLN A C 1
ATOM 2310 O O . GLN A 1 290 ? 6.559 -6.671 -11.501 1.00 93.19 290 GLN A O 1
ATOM 2315 N N . ILE A 1 291 ? 5.979 -6.352 -9.346 1.00 92.25 291 ILE A N 1
ATOM 2316 C CA . ILE A 1 291 ? 5.105 -7.516 -9.234 1.00 92.25 291 ILE A CA 1
ATOM 2317 C C . ILE A 1 291 ? 3.678 -6.980 -9.229 1.00 92.25 291 ILE A C 1
ATOM 2319 O O . ILE A 1 291 ? 3.313 -6.195 -8.359 1.00 92.25 291 ILE A O 1
ATOM 2323 N N . LEU A 1 292 ? 2.887 -7.381 -10.222 1.00 90.44 292 LEU A N 1
ATOM 2324 C CA . LEU A 1 292 ? 1.479 -7.009 -10.306 1.00 90.44 292 LEU A CA 1
ATOM 2325 C C . LEU A 1 292 ? 0.631 -8.162 -9.783 1.00 90.44 292 LEU A C 1
ATOM 2327 O O . LEU A 1 292 ? 0.493 -9.193 -10.442 1.00 90.44 292 LEU A O 1
ATOM 2331 N N . GLU A 1 293 ? 0.072 -7.982 -8.594 1.00 89.81 293 GLU A N 1
ATOM 2332 C CA . GLU A 1 293 ? -0.816 -8.956 -7.968 1.00 89.81 293 GLU A CA 1
ATOM 2333 C C . GLU A 1 293 ? -2.277 -8.550 -8.147 1.00 89.81 293 GLU A C 1
ATOM 2335 O O . GLU A 1 293 ? -2.609 -7.375 -8.309 1.00 89.81 293 GLU A O 1
ATOM 2340 N N . TYR A 1 294 ? -3.161 -9.548 -8.122 1.00 90.31 294 TYR A N 1
ATOM 2341 C CA . TYR A 1 294 ? -4.610 -9.350 -8.182 1.00 90.31 294 TYR A CA 1
ATOM 2342 C C . TYR A 1 294 ? -5.099 -8.560 -9.408 1.00 90.31 294 TYR A C 1
ATOM 2344 O O . TYR A 1 294 ? -6.161 -7.941 -9.366 1.00 90.31 294 TYR A O 1
ATOM 2352 N N . ILE A 1 295 ? -4.365 -8.602 -10.522 1.00 87.75 295 ILE A N 1
ATOM 2353 C CA . ILE A 1 295 ? -4.854 -8.055 -11.788 1.00 87.75 295 ILE A CA 1
ATOM 2354 C C . ILE A 1 295 ? -5.912 -9.002 -12.389 1.00 87.75 295 ILE A C 1
ATOM 2356 O O . ILE A 1 295 ? -5.734 -10.223 -12.349 1.00 87.75 295 ILE A O 1
ATOM 2360 N N . PRO A 1 296 ? -7.024 -8.489 -12.944 1.00 84.88 296 PRO A N 1
ATOM 2361 C CA . PRO A 1 296 ? -8.051 -9.329 -13.560 1.00 84.88 296 PRO A CA 1
ATOM 2362 C C . PRO A 1 296 ? -7.524 -10.169 -14.735 1.00 84.88 296 PRO A C 1
ATOM 2364 O O . PRO A 1 296 ? -6.558 -9.795 -15.398 1.00 84.88 296 PRO A O 1
ATOM 2367 N N . PHE A 1 297 ? -8.185 -11.281 -15.062 1.00 85.69 297 PHE A N 1
ATOM 2368 C CA . PHE A 1 297 ? -7.861 -12.019 -16.287 1.00 85.69 297 PHE A CA 1
ATOM 2369 C C . PHE A 1 297 ? -8.107 -11.149 -17.524 1.00 85.69 297 PHE A C 1
ATOM 2371 O O . PHE A 1 297 ? -9.158 -10.522 -17.655 1.00 85.69 297 PHE A O 1
ATOM 2378 N N . GLY A 1 298 ? -7.144 -11.121 -18.442 1.00 87.50 298 GLY A N 1
ATOM 2379 C CA . GLY A 1 298 ? -7.242 -10.314 -19.650 1.00 87.50 298 GLY A CA 1
ATOM 2380 C C . GLY A 1 298 ? -5.974 -10.339 -20.491 1.00 87.50 298 GLY A C 1
ATOM 2381 O O . GLY A 1 298 ? -4.974 -10.963 -20.133 1.00 87.50 298 GLY A O 1
ATOM 2382 N N . ASN A 1 299 ? -6.034 -9.640 -21.622 1.00 88.56 299 ASN A N 1
ATOM 2383 C CA . ASN A 1 299 ? -4.882 -9.412 -22.482 1.00 88.56 299 ASN A CA 1
ATOM 2384 C C . ASN A 1 299 ? -4.181 -8.123 -22.056 1.00 88.56 299 ASN A C 1
ATOM 2386 O O . ASN A 1 299 ? -4.793 -7.056 -22.043 1.00 88.56 299 ASN A O 1
ATOM 2390 N N . TYR A 1 300 ? -2.890 -8.228 -21.758 1.00 89.56 300 TYR A N 1
ATOM 2391 C CA . TYR A 1 300 ? -2.058 -7.107 -21.341 1.00 89.56 300 TYR A CA 1
ATOM 2392 C C . TYR A 1 300 ? -0.936 -6.875 -22.345 1.00 89.5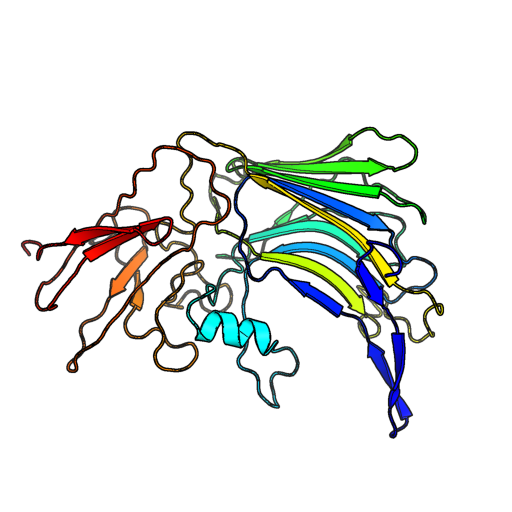6 300 TYR A C 1
ATOM 2394 O O . TYR A 1 300 ? -0.383 -7.820 -22.911 1.00 89.56 300 TYR A O 1
ATOM 2402 N N . LYS A 1 301 ? -0.585 -5.605 -22.543 1.00 90.75 301 LYS A N 1
ATOM 2403 C CA . LYS A 1 301 ? 0.545 -5.186 -23.370 1.00 90.75 301 LYS A CA 1
ATOM 2404 C C . LYS A 1 301 ? 1.551 -4.467 -22.481 1.00 90.75 301 LYS A C 1
ATOM 2406 O O . LYS A 1 301 ? 1.234 -3.414 -21.940 1.00 90.75 301 LYS A O 1
ATOM 2411 N N . LEU A 1 302 ? 2.751 -5.028 -22.357 1.00 91.81 302 LEU A N 1
ATOM 2412 C CA . LEU A 1 302 ? 3.890 -4.333 -21.764 1.00 91.81 302 LEU A CA 1
ATOM 2413 C C . LEU A 1 302 ? 4.659 -3.611 -22.874 1.00 91.81 302 LEU A C 1
ATOM 2415 O O . LEU A 1 302 ? 5.019 -4.221 -23.881 1.00 91.81 302 LEU A O 1
ATOM 2419 N N . THR A 1 303 ? 4.911 -2.321 -22.685 1.00 91.25 303 THR A N 1
ATOM 2420 C CA . THR A 1 303 ? 5.749 -1.503 -23.569 1.00 91.25 303 THR A CA 1
ATOM 2421 C C . THR A 1 303 ? 6.772 -0.746 -22.753 1.00 91.25 303 THR A C 1
ATOM 2423 O O . THR A 1 303 ? 6.437 -0.216 -21.699 1.00 91.25 303 THR A O 1
ATOM 2426 N N . ALA A 1 304 ? 7.983 -0.633 -23.283 1.00 91.19 304 ALA A N 1
ATOM 2427 C CA . ALA A 1 304 ? 9.031 0.207 -22.731 1.00 91.19 304 ALA A CA 1
ATOM 2428 C C . ALA A 1 304 ? 9.791 0.883 -23.876 1.00 91.19 304 ALA A C 1
ATOM 2430 O O . ALA A 1 304 ? 9.974 0.289 -24.939 1.00 91.19 304 ALA A O 1
ATOM 2431 N N . HIS A 1 305 ? 10.241 2.114 -23.643 1.00 91.31 305 HIS A N 1
ATOM 2432 C CA . HIS A 1 305 ? 11.212 2.781 -24.503 1.00 91.31 305 HIS A CA 1
ATOM 2433 C C . HIS A 1 305 ? 12.590 2.525 -23.912 1.00 91.31 305 HIS A C 1
ATOM 2435 O O . HIS A 1 305 ? 12.880 2.983 -22.810 1.00 91.31 305 HIS A O 1
ATOM 2441 N N . VAL A 1 306 ? 13.411 1.753 -24.619 1.00 90.00 306 VAL A N 1
ATOM 2442 C CA . VAL A 1 306 ? 14.721 1.330 -24.121 1.00 90.00 306 VAL A CA 1
ATOM 2443 C C . VAL A 1 306 ? 15.786 1.649 -25.155 1.00 90.00 306 VAL A C 1
ATOM 2445 O O . VAL A 1 306 ? 15.576 1.459 -26.352 1.00 90.00 306 VAL A O 1
ATOM 2448 N N . ARG A 1 307 ? 16.937 2.116 -24.674 1.00 88.25 307 ARG A N 1
ATOM 2449 C CA . ARG A 1 307 ? 18.180 2.207 -25.436 1.00 88.25 307 ARG A CA 1
ATOM 2450 C C . ARG A 1 307 ? 19.206 1.293 -24.783 1.00 88.25 307 ARG A C 1
ATOM 2452 O O . ARG A 1 307 ? 19.245 1.186 -23.559 1.00 88.25 307 ARG A O 1
ATOM 2459 N N . SER A 1 308 ? 20.030 0.648 -25.593 1.00 88.38 308 SER A N 1
ATOM 2460 C CA . SER A 1 308 ? 21.170 -0.130 -25.111 1.00 88.38 308 SER A CA 1
ATOM 2461 C C . SER A 1 308 ? 22.427 0.359 -25.813 1.00 88.38 308 SER A C 1
ATOM 2463 O O . SER A 1 308 ? 22.450 0.456 -27.037 1.00 88.38 308 SER A O 1
ATOM 2465 N N . SER A 1 309 ? 23.476 0.640 -25.043 1.00 85.06 309 SER A N 1
ATOM 2466 C CA . SER A 1 309 ? 24.815 0.925 -25.570 1.00 85.06 309 SER A CA 1
ATOM 2467 C C . SER A 1 309 ? 25.528 -0.325 -26.106 1.00 85.06 309 SER A C 1
ATOM 2469 O O . SER A 1 309 ? 26.621 -0.218 -26.657 1.00 85.06 309 SER A O 1
ATOM 2471 N N . GLY A 1 310 ? 24.932 -1.514 -25.953 1.00 83.19 310 GLY A N 1
ATOM 2472 C CA . GLY A 1 310 ? 25.595 -2.786 -26.211 1.00 83.19 310 GLY A CA 1
ATOM 2473 C C . GLY A 1 310 ? 26.643 -3.136 -25.148 1.00 83.19 310 GLY A C 1
ATOM 2474 O O . GLY A 1 310 ? 26.758 -2.499 -24.103 1.00 83.19 310 GLY A O 1
ATOM 2475 N N . GLY A 1 311 ? 27.403 -4.205 -25.401 1.00 83.75 311 GLY A N 1
ATOM 2476 C CA . GLY A 1 311 ? 28.447 -4.696 -24.492 1.00 83.75 311 GLY A CA 1
ATOM 2477 C C . GLY A 1 311 ? 27.947 -5.601 -23.358 1.00 83.75 311 GLY A C 1
ATOM 2478 O O . GLY A 1 311 ? 28.740 -6.349 -22.791 1.00 83.75 311 GLY A O 1
ATOM 2479 N N . GLN A 1 312 ? 26.643 -5.621 -23.059 1.00 85.62 312 GLN A N 1
ATOM 2480 C CA . GLN A 1 312 ? 26.064 -6.623 -22.161 1.00 85.62 312 GLN A CA 1
ATOM 2481 C C . GLN A 1 312 ? 25.895 -7.963 -22.888 1.00 85.62 312 GLN A C 1
ATOM 2483 O O . GLN A 1 312 ? 25.496 -8.008 -24.050 1.00 85.62 312 GLN A O 1
ATOM 2488 N N . ARG A 1 313 ? 26.095 -9.080 -22.174 1.00 86.19 313 ARG A N 1
ATOM 2489 C CA . ARG A 1 313 ? 25.762 -10.422 -22.693 1.00 86.19 313 ARG A CA 1
ATOM 2490 C C . ARG A 1 313 ? 24.272 -10.550 -23.037 1.00 86.19 313 ARG A C 1
ATOM 2492 O O . ARG A 1 313 ? 23.909 -11.334 -23.907 1.00 86.19 313 ARG A O 1
ATOM 2499 N N . MET A 1 314 ? 23.416 -9.822 -22.321 1.00 88.62 314 MET A N 1
ATOM 2500 C CA . MET A 1 314 ? 21.971 -9.810 -22.518 1.00 88.62 314 MET A CA 1
ATOM 2501 C C . MET A 1 314 ? 21.380 -8.516 -21.958 1.00 88.62 314 MET A C 1
ATOM 2503 O O . MET A 1 314 ? 21.589 -8.196 -20.791 1.00 88.62 314 MET A O 1
ATOM 2507 N N . ALA A 1 315 ? 20.583 -7.835 -22.775 1.00 91.44 315 ALA A N 1
ATOM 2508 C CA . ALA A 1 315 ? 19.630 -6.817 -22.355 1.00 91.44 315 ALA A CA 1
ATOM 2509 C C . ALA A 1 315 ? 18.246 -7.285 -22.817 1.00 91.44 315 ALA A C 1
ATOM 2511 O O . ALA A 1 315 ? 18.094 -7.690 -23.969 1.00 91.44 315 ALA A O 1
ATOM 2512 N N . ALA A 1 316 ? 17.255 -7.319 -21.926 1.00 93.25 316 ALA A N 1
ATOM 2513 C CA . ALA A 1 316 ? 15.956 -7.902 -22.245 1.00 93.25 316 ALA A CA 1
ATOM 2514 C C . ALA A 1 316 ? 14.823 -7.315 -21.400 1.00 93.25 316 ALA A C 1
ATOM 2516 O O . ALA A 1 316 ? 15.009 -7.013 -20.224 1.00 93.25 316 ALA A O 1
ATOM 2517 N N . MET A 1 317 ? 13.631 -7.249 -21.991 1.00 95.00 317 MET A N 1
ATOM 2518 C CA . MET A 1 317 ? 12.370 -7.029 -21.285 1.00 95.00 317 MET A CA 1
ATOM 2519 C C . MET A 1 317 ? 11.666 -8.372 -21.092 1.00 95.00 317 MET A C 1
ATOM 2521 O O . MET A 1 317 ? 11.678 -9.217 -21.991 1.00 95.00 317 MET A O 1
ATOM 2525 N N . ARG A 1 318 ? 11.060 -8.581 -19.920 1.00 95.06 318 ARG A N 1
ATOM 2526 C CA . ARG A 1 318 ? 10.484 -9.873 -19.529 1.00 95.06 318 ARG A CA 1
ATOM 2527 C C . ARG A 1 318 ? 9.130 -9.706 -18.862 1.00 95.06 318 ARG A C 1
ATOM 2529 O O . ARG A 1 318 ? 8.906 -8.738 -18.143 1.00 95.06 318 ARG A O 1
ATOM 2536 N N . VAL A 1 319 ? 8.263 -10.690 -19.063 1.00 95.44 319 VAL A N 1
ATOM 2537 C CA . VAL A 1 319 ? 7.011 -10.872 -18.323 1.00 95.44 319 VAL A CA 1
ATOM 2538 C C . VAL A 1 319 ? 6.964 -12.313 -17.842 1.00 95.44 319 VAL A C 1
ATOM 2540 O O . VAL A 1 319 ? 7.158 -13.229 -18.638 1.00 95.44 319 VAL A O 1
ATOM 2543 N N . ILE A 1 320 ? 6.689 -12.514 -16.556 1.00 94.62 320 ILE A N 1
ATOM 2544 C CA . ILE A 1 320 ? 6.517 -13.841 -15.963 1.00 94.62 320 ILE A CA 1
ATOM 2545 C C . ILE A 1 320 ? 5.090 -13.934 -15.428 1.00 94.62 320 ILE A C 1
ATOM 2547 O O . ILE A 1 320 ? 4.682 -13.116 -14.608 1.00 94.62 320 ILE A O 1
ATOM 2551 N N . GLN A 1 321 ? 4.332 -14.930 -15.886 1.00 92.50 321 GLN A N 1
ATOM 2552 C CA . GLN A 1 321 ? 2.960 -15.180 -15.445 1.00 92.50 321 GLN A CA 1
ATOM 2553 C C . GLN A 1 321 ? 2.786 -16.668 -15.145 1.00 92.50 321 GLN A C 1
ATOM 2555 O O . GLN A 1 321 ? 2.992 -17.501 -16.023 1.00 92.50 321 GLN A O 1
ATOM 2560 N N . GLY A 1 322 ? 2.400 -17.016 -13.912 1.00 87.31 322 GLY A N 1
ATOM 2561 C CA . GLY A 1 322 ? 2.168 -18.417 -13.527 1.00 87.31 322 GLY A CA 1
ATOM 2562 C C . GLY A 1 322 ? 3.383 -19.328 -13.754 1.00 87.31 322 GLY A C 1
ATOM 2563 O O . GLY A 1 322 ? 3.217 -20.492 -14.097 1.00 87.31 322 GLY A O 1
ATOM 2564 N N . GLY A 1 323 ? 4.599 -18.780 -13.640 1.00 89.62 323 GLY A N 1
ATOM 2565 C CA . GLY A 1 323 ? 5.857 -19.484 -13.917 1.00 89.62 323 GLY A CA 1
ATOM 2566 C C . GLY A 1 323 ? 6.281 -19.520 -15.391 1.00 89.62 323 GLY A C 1
ATOM 2567 O O . GLY A 1 323 ? 7.398 -19.936 -15.681 1.00 89.62 323 GLY A O 1
ATOM 2568 N N . VAL A 1 324 ? 5.447 -19.052 -16.324 1.00 93.44 324 VAL A N 1
ATOM 2569 C CA . VAL A 1 324 ? 5.789 -18.975 -17.752 1.00 93.44 324 VAL A CA 1
ATOM 2570 C C . VAL A 1 324 ? 6.454 -17.635 -18.055 1.00 93.44 324 VAL A C 1
ATOM 2572 O O . VAL A 1 324 ? 5.858 -16.580 -17.828 1.00 93.44 324 VAL A O 1
ATOM 2575 N N . GLU A 1 325 ? 7.673 -17.674 -18.594 1.00 95.56 325 GLU A N 1
ATOM 2576 C CA . GLU A 1 325 ? 8.425 -16.486 -19.011 1.00 95.56 325 GLU A CA 1
ATOM 2577 C C . GLU A 1 325 ? 8.186 -16.166 -20.494 1.00 95.56 325 GLU A C 1
ATOM 2579 O O . GLU A 1 325 ? 8.233 -17.034 -21.366 1.00 95.56 325 GLU A O 1
ATOM 2584 N N . ARG A 1 326 ? 7.960 -14.883 -20.781 1.00 95.25 326 ARG A N 1
ATOM 2585 C CA . ARG A 1 326 ? 8.025 -14.291 -22.120 1.00 95.25 326 ARG A CA 1
ATOM 2586 C C . ARG A 1 326 ? 9.113 -13.230 -22.114 1.00 95.25 326 ARG A C 1
ATOM 2588 O O . ARG A 1 326 ? 9.142 -12.389 -21.218 1.00 95.25 326 ARG A O 1
ATOM 2595 N N . LEU A 1 327 ? 9.981 -13.257 -23.117 1.00 95.50 327 LEU A N 1
ATOM 2596 C CA . LEU A 1 327 ? 11.178 -12.426 -23.165 1.00 95.50 327 LEU A CA 1
ATOM 2597 C C . LEU A 1 327 ? 11.354 -11.805 -24.551 1.00 95.50 327 LEU A C 1
ATOM 2599 O O . LEU A 1 327 ? 11.152 -12.471 -25.564 1.00 95.50 327 LEU A O 1
ATOM 2603 N N . ILE A 1 328 ? 11.768 -10.538 -24.581 1.00 94.19 328 ILE A N 1
ATOM 2604 C CA . ILE A 1 328 ? 12.212 -9.835 -25.787 1.00 94.19 328 ILE A CA 1
ATOM 2605 C C . ILE A 1 328 ? 13.628 -9.317 -25.539 1.00 94.19 328 ILE A C 1
ATOM 2607 O O . ILE A 1 328 ? 13.854 -8.563 -24.591 1.00 94.19 328 ILE A O 1
ATOM 2611 N N . ASN A 1 329 ? 14.572 -9.712 -26.395 1.00 94.06 329 ASN A N 1
ATOM 2612 C CA . ASN A 1 329 ? 15.930 -9.172 -26.381 1.00 94.06 329 ASN A CA 1
ATOM 2613 C C . ASN A 1 329 ? 15.933 -7.730 -26.898 1.00 94.06 329 ASN A C 1
ATOM 2615 O O . ASN A 1 329 ? 15.258 -7.409 -27.875 1.00 94.06 329 ASN A O 1
ATOM 2619 N N . ILE A 1 330 ? 16.729 -6.884 -26.257 1.00 92.50 330 ILE A N 1
ATOM 2620 C CA . ILE A 1 330 ? 16.906 -5.476 -26.595 1.00 92.50 330 ILE A CA 1
ATOM 2621 C C . ILE A 1 330 ? 18.267 -5.358 -27.286 1.00 92.50 330 ILE A C 1
ATOM 2623 O O . ILE A 1 330 ? 19.294 -5.502 -26.618 1.00 92.50 330 ILE A O 1
ATOM 2627 N N . PRO A 1 331 ? 18.305 -5.163 -28.615 1.00 90.38 331 PRO A N 1
ATOM 2628 C CA . PRO A 1 331 ? 19.563 -5.012 -29.330 1.00 90.38 331 PRO A CA 1
ATOM 2629 C C . PRO A 1 331 ? 20.249 -3.695 -28.952 1.00 90.38 331 PRO A C 1
ATOM 2631 O O . PRO A 1 331 ? 19.605 -2.753 -28.480 1.00 90.38 331 PRO A O 1
ATOM 2634 N N . ALA A 1 332 ? 21.555 -3.618 -29.212 1.00 89.69 332 ALA A N 1
ATOM 2635 C CA . ALA A 1 332 ? 22.272 -2.351 -29.157 1.00 89.69 332 ALA A CA 1
ATOM 2636 C C . ALA A 1 332 ? 21.598 -1.336 -30.097 1.00 89.69 332 ALA A C 1
ATOM 2638 O O . ALA A 1 332 ? 21.233 -1.662 -31.228 1.00 89.69 332 ALA A O 1
ATOM 2639 N N . SER A 1 333 ? 21.403 -0.118 -29.608 1.00 85.06 333 SER A N 1
ATOM 2640 C CA . SER A 1 333 ? 20.879 0.992 -30.397 1.00 85.06 333 SER A CA 1
ATOM 2641 C C . SER A 1 333 ? 22.015 1.605 -31.218 1.00 85.06 333 SER A C 1
ATOM 2643 O O . SER A 1 333 ? 23.146 1.685 -30.741 1.00 85.06 333 SER A O 1
ATOM 2645 N N . SER A 1 334 ? 21.733 2.038 -32.449 1.00 66.69 334 SER A N 1
ATOM 2646 C CA . SER A 1 334 ? 22.668 2.891 -33.190 1.00 66.69 334 SER A CA 1
ATOM 2647 C C . SER A 1 334 ? 22.858 4.203 -32.425 1.00 66.69 334 SER A C 1
ATOM 2649 O O . SER A 1 334 ? 21.864 4.764 -31.958 1.00 66.69 334 SER A O 1
ATOM 2651 N N . ALA A 1 335 ? 24.115 4.629 -32.278 1.00 53.91 335 ALA A N 1
ATOM 2652 C CA . ALA A 1 335 ? 24.496 5.862 -31.589 1.00 53.91 335 ALA A CA 1
ATOM 2653 C C . ALA A 1 335 ? 23.850 7.110 -32.202 1.00 53.91 335 ALA A C 1
ATOM 2655 O O . ALA A 1 335 ? 23.682 7.130 -33.446 1.00 53.91 335 ALA A O 1
#

pLDDT: mean 85.28, std 12.36, range [39.22, 98.5]

Secondary structure (DSSP, 8-state):
---S-EEEE-EEEE-TTS-EEEE-EEEE-SS-B-SEEEEEEEE---SSSSEEEEEEEE---PPPP-TT-TT--HHHHHHHHTTSS-SS--SEEEEEEEEETT-SS-EEEEEE-SSS-EE---BS-----TTS-EEEEEEE-SSEEEEEEEETTT---EEEEEEESSTTTT-------BEEEEEEEE-TT-TTTS----SPPPTT-EEEEEEEEEEE---TT---STTTT-----SS-TT----TT-EE--SBTTB-SSEEEEE-TTT-SSSSEEEEE---SS-----EE----SPPSS-----------S-SS--EEEEEETTEEEEEE-PPPP-